Protein AF-A0A7C5TYL1-F1 (afdb_monomer_lite)

Structure (mmCIF, N/CA/C/O backbone):
data_AF-A0A7C5TYL1-F1
#
_entry.id   AF-A0A7C5TYL1-F1
#
loop_
_atom_site.group_PDB
_atom_site.id
_atom_site.type_symbol
_atom_site.label_atom_id
_atom_site.label_alt_id
_atom_site.label_comp_id
_atom_site.label_asym_id
_atom_site.label_entity_id
_atom_site.label_seq_id
_atom_site.pdbx_PDB_ins_code
_atom_site.Cartn_x
_atom_site.Cartn_y
_atom_site.Cartn_z
_atom_site.occupancy
_atom_site.B_iso_or_equiv
_atom_site.auth_seq_id
_atom_site.auth_comp_id
_atom_site.auth_asym_id
_atom_site.auth_atom_id
_atom_site.pdbx_PDB_model_num
ATOM 1 N N . MET A 1 1 ? -12.090 -15.189 -7.064 1.00 43.06 1 MET A N 1
ATOM 2 C CA . MET A 1 1 ? -13.283 -14.474 -7.556 1.00 43.06 1 MET A CA 1
ATOM 3 C C . MET A 1 1 ? -13.203 -13.062 -7.000 1.00 43.06 1 MET A C 1
ATOM 5 O O . MET A 1 1 ? -13.201 -12.917 -5.782 1.00 43.06 1 MET A O 1
ATOM 9 N N . ALA A 1 2 ? -12.958 -12.069 -7.851 1.00 58.22 2 ALA A N 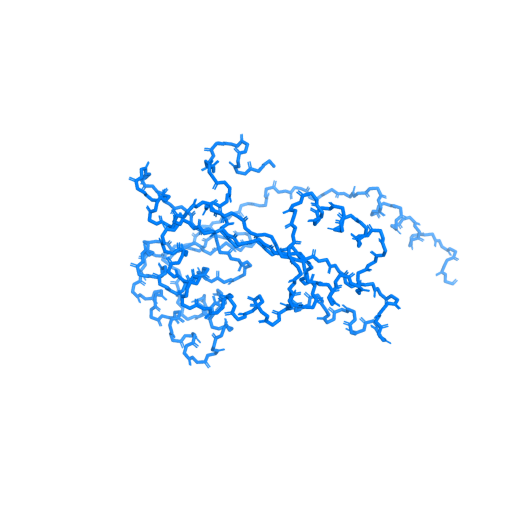1
ATOM 10 C CA . ALA A 1 2 ? -12.602 -10.713 -7.423 1.00 58.22 2 ALA A CA 1
ATOM 11 C C . ALA A 1 2 ? -13.817 -9.981 -6.815 1.00 58.22 2 ALA A C 1
ATOM 13 O O . ALA A 1 2 ? -14.948 -10.229 -7.224 1.00 58.22 2 ALA A O 1
ATOM 14 N N . TYR A 1 3 ? -13.610 -9.058 -5.864 1.00 64.94 3 TYR A N 1
ATOM 15 C CA . TYR A 1 3 ? -14.684 -8.274 -5.217 1.00 64.94 3 TYR A CA 1
ATOM 16 C C . TYR A 1 3 ? -15.623 -7.561 -6.210 1.00 64.94 3 TYR A C 1
ATOM 18 O O . TYR A 1 3 ? -16.808 -7.374 -5.934 1.00 64.94 3 TYR A O 1
ATOM 26 N N . TYR A 1 4 ? -15.101 -7.218 -7.388 1.00 60.66 4 TYR A N 1
ATOM 27 C CA . TYR A 1 4 ? -15.857 -6.665 -8.507 1.00 60.66 4 TYR A CA 1
ATOM 28 C C . TYR A 1 4 ? -16.934 -7.624 -9.040 1.00 60.66 4 TYR A C 1
ATOM 30 O O . TYR A 1 4 ? -18.084 -7.232 -9.205 1.00 60.66 4 TYR A O 1
ATOM 38 N N . GLU A 1 5 ? -16.604 -8.906 -9.222 1.00 66.31 5 GLU A N 1
ATOM 39 C CA . GLU A 1 5 ? -17.535 -9.926 -9.740 1.00 66.31 5 GLU A CA 1
ATOM 40 C C . GLU A 1 5 ? -18.697 -10.196 -8.773 1.00 66.31 5 GLU A C 1
ATOM 42 O O . GLU A 1 5 ? -19.738 -10.714 -9.168 1.00 66.31 5 GLU A O 1
ATOM 47 N N . ARG A 1 6 ? -18.526 -9.834 -7.496 1.00 72.12 6 ARG A N 1
ATOM 48 C CA . ARG A 1 6 ? -19.552 -9.932 -6.450 1.00 72.12 6 ARG A CA 1
ATOM 49 C C . ARG A 1 6 ? -20.364 -8.642 -6.275 1.00 72.12 6 ARG A C 1
ATOM 51 O O . ARG A 1 6 ? -21.189 -8.579 -5.370 1.00 72.12 6 ARG A O 1
ATOM 58 N N . GLY A 1 7 ? -20.120 -7.613 -7.094 1.00 71.19 7 GLY A N 1
ATOM 59 C CA . GLY A 1 7 ? -20.808 -6.319 -7.019 1.00 71.19 7 GLY A CA 1
ATOM 60 C C . GLY A 1 7 ? -20.454 -5.477 -5.788 1.00 71.19 7 GLY A C 1
ATOM 61 O O . GLY A 1 7 ? -21.127 -4.484 -5.518 1.00 71.19 7 GLY A O 1
ATOM 62 N N . VAL A 1 8 ? -19.411 -5.861 -5.040 1.00 75.81 8 VAL A N 1
ATOM 63 C CA . VAL A 1 8 ? -18.957 -5.149 -3.832 1.00 75.81 8 VAL A CA 1
ATOM 64 C C . VAL A 1 8 ? -18.214 -3.865 -4.210 1.00 75.81 8 VAL A C 1
ATOM 66 O O . VAL A 1 8 ? -18.348 -2.848 -3.538 1.00 75.81 8 VAL A O 1
ATOM 69 N N . ILE A 1 9 ? -17.470 -3.892 -5.320 1.00 76.62 9 ILE A N 1
ATOM 70 C CA . ILE A 1 9 ? -16.747 -2.736 -5.861 1.00 76.62 9 ILE A CA 1
ATOM 71 C C . ILE A 1 9 ? -17.483 -2.223 -7.098 1.00 76.62 9 ILE A C 1
ATOM 73 O O . ILE A 1 9 ? -17.618 -2.951 -8.080 1.00 76.62 9 ILE A O 1
ATOM 77 N N . ARG A 1 10 ? -17.929 -0.962 -7.060 1.00 76.19 10 ARG A N 1
ATOM 78 C CA . ARG A 1 10 ? -18.601 -0.298 -8.193 1.00 76.19 10 ARG A CA 1
ATOM 79 C C . ARG A 1 10 ? -17.616 0.363 -9.156 1.00 76.19 10 ARG A C 1
ATOM 81 O O . ARG A 1 10 ? -17.821 0.313 -10.362 1.00 76.19 10 ARG A O 1
ATOM 88 N N . ASP A 1 11 ? -16.550 0.949 -8.618 1.00 85.69 11 ASP A N 1
ATOM 89 C CA . ASP A 1 11 ? -15.521 1.659 -9.376 1.00 85.69 11 ASP A CA 1
ATOM 90 C C . ASP A 1 11 ? -14.134 1.199 -8.906 1.00 85.69 11 ASP A C 1
ATOM 92 O O . ASP A 1 11 ? -13.656 1.592 -7.845 1.00 85.69 11 ASP A O 1
ATOM 96 N N . ILE A 1 12 ? -13.482 0.343 -9.697 1.00 85.94 12 ILE A N 1
ATOM 97 C CA . ILE A 1 12 ? -12.159 -0.216 -9.372 1.00 85.94 12 ILE A CA 1
ATOM 98 C C . ILE A 1 12 ? -11.079 0.873 -9.321 1.00 85.94 12 ILE A C 1
ATOM 100 O O . ILE A 1 12 ? -10.083 0.721 -8.608 1.00 85.94 12 ILE A O 1
ATOM 10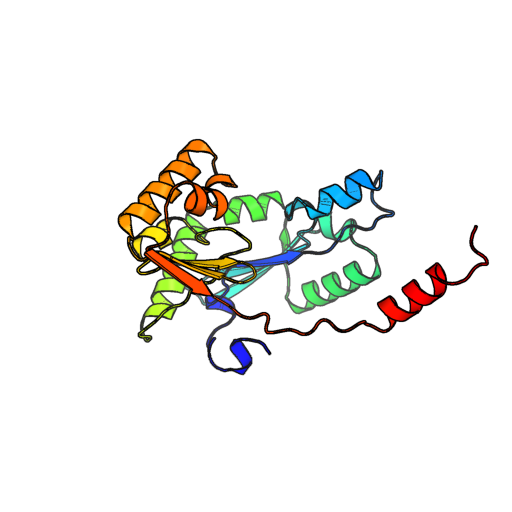4 N N . ALA A 1 13 ? -11.223 1.943 -10.104 1.00 89.19 13 ALA A N 1
ATOM 105 C CA . ALA A 1 13 ? -10.243 3.018 -10.125 1.00 89.19 13 ALA A CA 1
ATOM 106 C C . ALA A 1 13 ? -10.311 3.803 -8.813 1.00 89.19 13 ALA A C 1
ATOM 108 O O . ALA A 1 13 ? -9.284 3.997 -8.173 1.00 89.19 13 ALA A O 1
ATOM 109 N N . LYS A 1 14 ? -11.516 4.143 -8.348 1.00 89.75 14 LYS A N 1
ATOM 110 C CA . LYS A 1 14 ? -11.695 4.866 -7.079 1.00 89.75 14 LYS A CA 1
ATOM 111 C C . LYS A 1 14 ? -11.519 3.994 -5.841 1.00 89.75 14 LYS A C 1
ATOM 113 O O . LYS A 1 14 ? -11.007 4.474 -4.839 1.00 89.75 14 LYS A O 1
ATOM 118 N N . SER A 1 15 ? -11.918 2.721 -5.886 1.00 89.25 15 SER A N 1
ATOM 119 C CA . SER A 1 15 ? -11.744 1.797 -4.754 1.00 89.25 15 SER A CA 1
ATOM 120 C C . SER A 1 15 ? -10.296 1.352 -4.553 1.00 89.25 15 SER A C 1
ATOM 122 O O . SER A 1 15 ? -9.946 0.937 -3.455 1.00 89.25 15 SER A O 1
ATOM 124 N N . ASN A 1 16 ? -9.454 1.447 -5.587 1.00 91.06 16 ASN A N 1
ATOM 125 C CA . ASN A 1 16 ? -8.017 1.211 -5.483 1.00 91.06 16 ASN A CA 1
ATOM 126 C C . ASN A 1 16 ? -7.235 2.302 -6.243 1.00 91.06 16 ASN A C 1
ATOM 128 O O . ASN A 1 16 ? -6.679 2.040 -7.315 1.00 91.06 16 ASN A O 1
ATOM 132 N N . PRO A 1 17 ? -7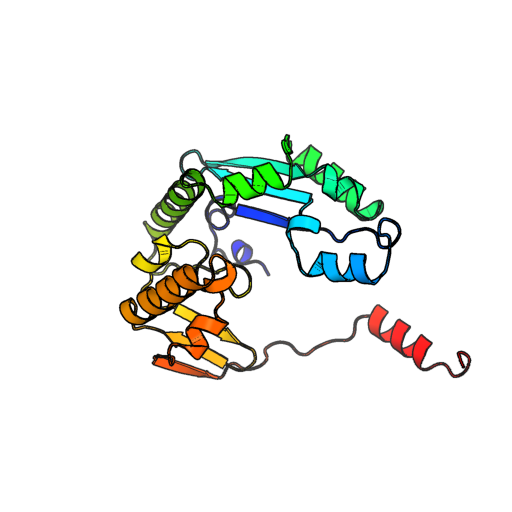.216 3.545 -5.733 1.00 93.19 17 PRO A N 1
ATOM 133 C CA . PRO A 1 17 ? -6.718 4.711 -6.468 1.00 93.19 17 PRO A CA 1
ATOM 134 C C . PRO A 1 17 ? -5.216 4.663 -6.750 1.00 93.19 17 PRO A C 1
ATOM 136 O O . PRO A 1 17 ? -4.754 5.338 -7.669 1.00 93.19 17 PRO A O 1
ATOM 139 N N . VAL A 1 18 ? -4.474 3.831 -6.018 1.00 94.50 18 VAL A N 1
ATOM 140 C CA . VAL A 1 18 ? -3.047 3.570 -6.202 1.00 94.50 18 VAL A CA 1
ATOM 141 C C . VAL A 1 18 ? -2.860 2.078 -6.435 1.00 94.50 18 VAL A C 1
ATOM 143 O O . VAL A 1 18 ? -3.166 1.280 -5.558 1.00 94.50 18 VAL A O 1
ATOM 146 N N . ALA A 1 19 ? -2.324 1.684 -7.588 1.00 93.25 19 ALA A N 1
ATOM 147 C CA . ALA A 1 19 ? -1.968 0.288 -7.835 1.00 93.25 19 ALA A CA 1
ATOM 148 C C . ALA A 1 19 ? -0.505 0.172 -8.255 1.00 93.25 19 ALA A C 1
ATOM 150 O O . ALA A 1 19 ? -0.088 0.809 -9.219 1.00 93.25 19 ALA A O 1
ATOM 151 N N . LEU A 1 20 ? 0.251 -0.666 -7.547 1.00 94.56 20 LEU A N 1
ATOM 152 C CA . LEU A 1 20 ? 1.659 -0.937 -7.820 1.00 94.56 20 LEU A CA 1
ATOM 153 C C . LEU A 1 20 ? 1.788 -2.312 -8.480 1.00 94.56 20 LEU A C 1
ATOM 155 O O . LEU A 1 20 ? 1.473 -3.335 -7.876 1.00 94.56 20 LEU A O 1
ATOM 159 N N . GLY A 1 21 ? 2.236 -2.333 -9.730 1.00 95.38 21 GLY A N 1
ATOM 160 C CA . GLY A 1 21 ? 2.576 -3.545 -10.460 1.00 95.38 21 GLY A CA 1
ATOM 161 C C . GLY A 1 21 ? 4.040 -3.896 -10.236 1.00 95.38 21 GLY A C 1
ATOM 162 O O . GLY A 1 21 ? 4.935 -3.127 -10.600 1.00 95.38 21 GLY A O 1
ATOM 163 N N . LEU A 1 22 ? 4.267 -5.059 -9.633 1.00 95.50 22 LEU A N 1
ATOM 164 C CA . LEU A 1 22 ? 5.592 -5.572 -9.304 1.00 95.50 22 LEU A CA 1
ATOM 165 C C . LEU A 1 22 ? 5.964 -6.715 -10.250 1.00 95.50 22 LEU A C 1
ATOM 167 O O . LEU A 1 22 ? 5.115 -7.529 -10.612 1.00 95.50 22 LEU A O 1
ATOM 171 N N . ALA A 1 23 ? 7.238 -6.799 -10.610 1.00 95.12 23 ALA A N 1
ATOM 172 C CA . ALA A 1 23 ? 7.800 -7.930 -11.327 1.00 95.12 23 ALA A CA 1
ATOM 173 C C . ALA A 1 23 ? 9.171 -8.295 -10.748 1.00 95.12 23 ALA A C 1
ATOM 175 O O . ALA A 1 23 ? 9.947 -7.400 -10.400 1.00 95.12 23 ALA A O 1
ATOM 176 N N . PRO A 1 24 ? 9.485 -9.598 -10.651 1.00 92.44 24 PRO A N 1
ATOM 177 C CA . PRO A 1 24 ? 10.784 -10.031 -10.170 1.00 92.44 24 PRO A CA 1
ATOM 178 C C . PRO A 1 24 ? 11.881 -9.576 -11.134 1.00 92.44 24 PRO A C 1
ATOM 180 O O . PRO A 1 24 ? 11.674 -9.494 -12.352 1.00 92.44 24 PRO A O 1
ATOM 183 N N . ARG A 1 25 ? 13.072 -9.325 -10.588 1.00 92.00 25 ARG A N 1
ATOM 184 C CA . ARG A 1 25 ? 14.277 -9.149 -11.403 1.00 92.00 25 ARG A CA 1
ATOM 185 C C . ARG A 1 25 ? 14.643 -10.472 -12.079 1.00 92.00 25 ARG A C 1
ATOM 187 O O . ARG A 1 25 ? 14.231 -11.543 -11.653 1.00 92.00 25 ARG A O 1
ATOM 194 N N . ASP A 1 26 ? 15.396 -10.406 -13.161 1.00 91.06 26 ASP A N 1
ATOM 195 C CA . ASP A 1 26 ? 16.007 -11.579 -13.764 1.00 91.06 26 ASP A CA 1
ATOM 196 C C . ASP A 1 26 ? 17.196 -12.000 -12.899 1.00 91.06 26 ASP A C 1
ATOM 198 O O . ASP A 1 26 ? 18.081 -11.185 -12.630 1.00 91.06 26 ASP A O 1
ATOM 202 N N . LEU A 1 27 ? 17.221 -13.266 -12.475 1.00 88.50 27 LEU A N 1
ATOM 203 C CA . LEU A 1 27 ? 18.335 -13.843 -11.723 1.00 88.50 27 LEU A CA 1
ATOM 204 C C . LEU A 1 27 ? 19.666 -13.609 -12.453 1.00 88.50 27 LEU A C 1
ATOM 206 O O . LEU A 1 27 ? 20.661 -13.248 -11.831 1.00 88.50 27 LEU A O 1
ATOM 210 N N . PHE A 1 28 ? 19.674 -13.733 -13.781 1.00 87.00 28 PHE A N 1
ATOM 211 C CA . PHE A 1 28 ? 20.876 -13.548 -14.595 1.00 87.00 28 PHE A CA 1
ATOM 212 C C . PHE A 1 28 ? 21.228 -12.073 -14.842 1.00 87.00 28 PHE A C 1
ATOM 214 O O . PHE A 1 28 ? 22.297 -11.783 -15.374 1.00 87.00 28 PHE A O 1
ATOM 221 N N . ALA A 1 29 ? 20.360 -11.139 -14.440 1.00 81.88 29 ALA A N 1
ATOM 222 C CA . ALA A 1 29 ? 20.626 -9.698 -14.436 1.00 81.88 29 ALA A CA 1
ATOM 223 C C . ALA A 1 29 ? 21.039 -9.169 -13.047 1.00 81.88 29 ALA A C 1
ATOM 225 O O . ALA A 1 29 ? 21.090 -7.952 -12.837 1.00 81.88 29 ALA A O 1
ATOM 226 N N . THR A 1 30 ? 21.299 -10.064 -12.091 1.00 82.56 30 THR A N 1
ATOM 227 C CA . THR A 1 30 ? 21.808 -9.736 -10.751 1.00 82.56 30 THR A CA 1
ATOM 228 C C . THR A 1 30 ? 23.226 -10.264 -10.565 1.00 82.56 30 THR A C 1
ATOM 230 O O . THR A 1 30 ? 23.641 -11.209 -11.234 1.00 82.56 30 THR A O 1
ATOM 233 N N . SER A 1 31 ? 23.986 -9.635 -9.670 1.00 84.12 31 SER A N 1
ATOM 234 C CA . SER A 1 31 ? 25.399 -9.965 -9.440 1.00 84.12 31 SER A CA 1
ATOM 235 C C . SER A 1 31 ? 25.569 -11.222 -8.581 1.00 84.12 31 SER A C 1
ATOM 237 O O . SER A 1 31 ? 26.608 -11.879 -8.641 1.00 84.12 31 SER A O 1
ATOM 239 N N . SER A 1 32 ? 24.564 -11.547 -7.763 1.00 87.81 32 SER A N 1
ATOM 240 C CA . SER A 1 32 ? 24.546 -12.700 -6.865 1.00 87.81 32 SER A CA 1
ATOM 241 C C . SER A 1 32 ? 23.115 -13.149 -6.556 1.00 87.81 32 SER A C 1
ATOM 243 O O . SER A 1 32 ? 22.156 -12.392 -6.718 1.00 87.81 32 SER A O 1
ATOM 245 N N . LEU A 1 33 ? 22.982 -14.383 -6.057 1.00 89.19 33 LEU A N 1
ATOM 246 C CA . LEU A 1 33 ? 21.710 -14.892 -5.541 1.00 89.19 33 LEU A CA 1
ATOM 247 C C . LEU A 1 33 ? 21.200 -14.050 -4.363 1.00 89.19 33 LEU A C 1
ATOM 249 O O . LEU A 1 33 ? 20.000 -13.821 -4.266 1.00 89.19 33 LEU A O 1
ATOM 253 N N . ASP A 1 34 ? 22.100 -13.557 -3.513 1.00 89.25 34 ASP A N 1
ATOM 254 C CA . ASP A 1 34 ? 21.735 -12.707 -2.377 1.00 89.25 34 ASP A CA 1
ATOM 255 C C . ASP A 1 34 ? 21.107 -11.390 -2.856 1.00 89.25 34 ASP A C 1
ATOM 257 O O . ASP A 1 34 ? 20.022 -11.042 -2.405 1.00 89.25 34 ASP A O 1
ATOM 261 N N . GLU A 1 35 ? 21.694 -10.717 -3.858 1.00 86.50 35 GLU A N 1
ATOM 262 C CA . GLU A 1 35 ? 21.117 -9.491 -4.444 1.00 86.50 35 GLU A CA 1
ATOM 263 C C . GLU A 1 35 ? 19.726 -9.756 -5.049 1.00 86.50 35 GLU A C 1
ATOM 265 O O . GLU A 1 35 ? 18.813 -8.927 -4.953 1.00 86.50 35 GLU A O 1
ATOM 270 N N . TYR A 1 36 ? 19.550 -10.918 -5.684 1.00 90.12 36 TYR A N 1
ATOM 271 C CA . TYR A 1 36 ? 18.259 -11.343 -6.213 1.00 90.12 36 TYR A CA 1
ATOM 272 C C . TYR A 1 36 ? 17.229 -11.543 -5.097 1.00 90.12 36 TYR A C 1
ATOM 274 O O . TYR A 1 36 ? 16.123 -11.012 -5.201 1.00 90.12 36 TYR A O 1
ATOM 282 N N . LEU A 1 37 ? 17.582 -12.253 -4.024 1.00 90.19 37 LEU A N 1
ATOM 283 C CA . LEU A 1 37 ? 16.689 -12.510 -2.893 1.00 90.19 37 LEU A CA 1
ATOM 284 C C . LEU A 1 37 ? 16.337 -11.224 -2.133 1.00 90.19 37 LEU A C 1
ATOM 286 O O . LEU A 1 37 ? 15.161 -10.977 -1.880 1.00 90.19 37 LEU A O 1
ATOM 290 N N . GLU A 1 38 ? 17.314 -10.352 -1.879 1.00 87.69 38 GLU A N 1
ATOM 291 C CA . GLU A 1 38 ? 17.100 -9.029 -1.275 1.00 87.69 38 GLU A CA 1
ATOM 292 C C . GLU A 1 38 ? 16.151 -8.156 -2.109 1.00 87.69 38 GLU A C 1
ATOM 294 O O . GLU A 1 38 ? 15.439 -7.304 -1.577 1.00 87.69 38 GLU A O 1
ATOM 299 N N . SER A 1 39 ? 16.098 -8.353 -3.432 1.00 87.44 39 SER A N 1
ATOM 300 C CA . SER A 1 39 ? 15.172 -7.597 -4.280 1.00 87.44 39 SER A CA 1
ATOM 301 C C . SER A 1 39 ? 13.699 -7.890 -3.988 1.00 87.44 39 SER A C 1
ATOM 303 O O . SER A 1 39 ? 12.862 -7.029 -4.251 1.00 87.44 39 SER A O 1
ATOM 305 N N . PHE A 1 40 ? 13.381 -9.047 -3.395 1.00 87.19 40 PHE A N 1
ATOM 306 C CA . PHE A 1 40 ? 12.018 -9.384 -2.979 1.00 87.19 40 PHE A CA 1
ATOM 307 C C . PHE A 1 40 ? 11.588 -8.672 -1.696 1.00 87.19 40 PHE A C 1
ATOM 309 O O . PHE A 1 40 ? 10.389 -8.535 -1.456 1.00 87.19 40 PHE A O 1
ATOM 316 N N . GLU A 1 41 ? 12.541 -8.202 -0.892 1.00 84.31 41 GLU A N 1
ATOM 317 C CA . GLU A 1 41 ? 12.256 -7.502 0.363 1.00 84.31 41 GLU A CA 1
ATOM 318 C C . GLU A 1 41 ? 11.892 -6.027 0.133 1.00 84.31 41 GLU A C 1
ATOM 320 O O . GLU A 1 41 ? 11.178 -5.422 0.932 1.00 84.31 41 GLU A O 1
ATOM 325 N N . GLU A 1 42 ? 12.316 -5.449 -0.994 1.00 85.44 42 GLU A N 1
ATOM 326 C CA . GLU A 1 42 ? 12.074 -4.049 -1.340 1.00 85.44 42 GLU A CA 1
ATOM 327 C C . GLU A 1 42 ? 11.214 -3.920 -2.601 1.00 85.44 42 GLU A C 1
ATOM 329 O O . GLU A 1 42 ? 11.694 -4.036 -3.731 1.00 85.44 42 GLU A O 1
ATOM 334 N N . PHE A 1 43 ? 9.934 -3.572 -2.433 1.00 88.75 43 PHE A N 1
ATOM 335 C CA . PHE A 1 43 ? 9.012 -3.408 -3.567 1.00 88.75 43 PHE A CA 1
ATOM 336 C C . PHE A 1 43 ? 9.509 -2.390 -4.610 1.00 88.75 43 PHE A C 1
ATOM 338 O O . PHE A 1 43 ? 9.197 -2.509 -5.793 1.00 88.75 43 PHE A O 1
ATOM 345 N N . THR A 1 44 ? 10.305 -1.401 -4.196 1.00 91.88 44 THR A N 1
ATOM 346 C CA . THR A 1 44 ? 10.895 -0.373 -5.065 1.00 91.88 44 THR A CA 1
ATOM 347 C C . THR A 1 44 ? 11.832 -0.961 -6.116 1.00 91.88 44 THR A C 1
ATOM 349 O O . THR A 1 44 ? 11.900 -0.425 -7.220 1.00 91.88 44 THR A O 1
ATOM 352 N N . LYS A 1 45 ? 12.508 -2.078 -5.813 1.00 91.81 45 LYS A N 1
ATOM 353 C CA . LYS A 1 45 ? 13.382 -2.810 -6.746 1.00 91.81 45 LYS A CA 1
ATOM 354 C C . LYS A 1 45 ? 12.592 -3.643 -7.763 1.00 91.81 45 LYS A C 1
ATOM 356 O O . LYS A 1 45 ? 13.134 -3.985 -8.811 1.00 91.81 45 LYS A O 1
ATOM 361 N N . MET A 1 46 ? 11.329 -3.951 -7.466 1.00 94.19 46 MET A N 1
ATOM 362 C CA . MET A 1 46 ? 10.435 -4.753 -8.313 1.00 94.19 46 MET A CA 1
ATOM 363 C C . MET A 1 46 ? 9.356 -3.930 -9.025 1.00 94.19 46 MET A C 1
ATOM 365 O O . MET A 1 46 ? 8.644 -4.453 -9.877 1.00 94.19 46 MET A O 1
ATOM 369 N N . LEU A 1 47 ? 9.191 -2.653 -8.685 1.00 96.62 47 LEU A N 1
ATOM 370 C CA . LEU A 1 47 ? 8.152 -1.799 -9.253 1.00 96.62 47 LEU A CA 1
ATOM 371 C C . LEU A 1 47 ? 8.394 -1.559 -10.749 1.00 96.62 47 LEU A C 1
ATOM 373 O O . LEU A 1 47 ? 9.410 -0.973 -11.112 1.00 96.62 47 LEU A O 1
ATOM 377 N N . VAL A 1 48 ? 7.451 -1.957 -11.603 1.00 97.56 48 VAL A N 1
ATOM 378 C CA . VAL A 1 48 ? 7.585 -1.876 -13.073 1.00 97.56 48 VAL A CA 1
ATOM 379 C C . VAL A 1 48 ? 6.480 -1.081 -13.749 1.00 97.56 48 VAL A C 1
ATOM 381 O O . VAL A 1 48 ? 6.717 -0.460 -14.784 1.00 97.56 48 VAL A O 1
ATOM 384 N N . ILE A 1 49 ? 5.289 -1.051 -13.161 1.00 97.75 49 ILE A N 1
ATOM 385 C CA . ILE A 1 49 ? 4.172 -0.242 -13.638 1.00 97.75 49 ILE A CA 1
ATOM 386 C C . ILE A 1 49 ? 3.376 0.257 -12.435 1.00 97.75 49 ILE A C 1
ATOM 388 O O . ILE A 1 49 ? 3.275 -0.432 -11.425 1.00 97.75 49 ILE A O 1
ATOM 392 N N . THR A 1 50 ? 2.816 1.455 -12.509 1.00 97.44 50 THR A N 1
ATOM 393 C CA . THR A 1 50 ? 1.920 1.981 -11.478 1.00 97.44 50 THR A CA 1
ATOM 394 C C . THR A 1 50 ? 0.723 2.671 -12.106 1.00 97.44 50 THR A C 1
ATOM 396 O O . THR A 1 50 ? 0.786 3.151 -13.240 1.00 97.44 50 THR A O 1
ATOM 399 N N . ARG A 1 51 ? -0.375 2.720 -11.360 1.00 96.25 51 ARG A N 1
ATOM 400 C CA . ARG A 1 51 ? -1.593 3.442 -11.705 1.00 96.25 51 ARG A CA 1
ATOM 401 C C . ARG A 1 51 ? -1.938 4.414 -10.591 1.00 96.25 51 ARG A C 1
ATOM 403 O O . ARG A 1 51 ? -2.051 3.999 -9.438 1.00 96.25 51 ARG A O 1
ATOM 410 N N . PHE A 1 52 ? -2.217 5.654 -10.970 1.00 97.00 52 PHE A N 1
ATOM 411 C CA . PHE A 1 52 ? -2.813 6.657 -10.099 1.00 97.00 52 PHE A CA 1
ATOM 412 C C . PHE A 1 52 ? -4.150 7.114 -10.668 1.00 97.00 52 PHE A C 1
ATOM 414 O O . PHE A 1 52 ? -4.261 7.404 -11.860 1.00 97.00 52 PHE A O 1
ATOM 421 N N . THR A 1 53 ? -5.163 7.164 -9.813 1.00 96.31 53 THR A N 1
ATOM 422 C CA . THR A 1 53 ? -6.490 7.682 -10.146 1.00 96.31 53 THR A CA 1
ATOM 423 C C . THR A 1 53 ? -6.677 9.015 -9.449 1.00 96.31 53 THR A C 1
ATOM 425 O O . THR A 1 53 ? -6.617 9.071 -8.225 1.00 96.31 53 THR A O 1
ATOM 428 N N . ASP A 1 54 ? -6.934 10.070 -10.212 1.00 94.94 54 ASP A N 1
ATOM 429 C CA . ASP A 1 54 ? -7.451 11.325 -9.675 1.00 94.94 54 ASP A CA 1
ATOM 430 C C . ASP A 1 54 ? -8.935 11.127 -9.348 1.00 94.94 54 ASP A C 1
ATOM 432 O O . ASP A 1 54 ? -9.772 10.947 -10.232 1.00 94.94 54 ASP A O 1
ATOM 436 N N . CYS A 1 55 ? -9.263 11.137 -8.063 1.00 91.81 55 CYS A N 1
ATOM 437 C 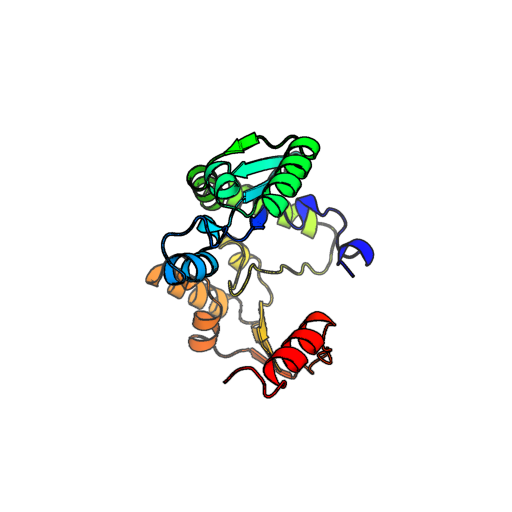CA . CYS A 1 55 ? -10.603 10.884 -7.559 1.00 91.81 55 CYS A CA 1
ATOM 438 C C . CYS A 1 55 ? -11.572 12.019 -7.912 1.00 91.81 55 CYS A C 1
ATOM 440 O O . CYS A 1 55 ? -12.761 11.768 -8.086 1.00 91.81 55 CYS A O 1
ATOM 442 N N . ALA A 1 56 ? -11.072 13.250 -8.083 1.00 89.69 56 ALA A N 1
ATOM 443 C CA . ALA A 1 56 ? -11.883 14.402 -8.453 1.00 89.69 56 ALA A CA 1
ATOM 444 C C . ALA A 1 56 ? -12.365 14.343 -9.898 1.00 89.69 56 ALA A C 1
ATOM 446 O O . ALA A 1 56 ? -13.524 14.649 -10.175 1.00 89.69 56 ALA A O 1
ATOM 447 N N . SER A 1 57 ? -11.462 14.002 -10.813 1.00 92.06 57 SER A N 1
ATOM 448 C CA . SER A 1 57 ? -11.744 13.996 -12.249 1.00 92.06 57 SER A CA 1
ATOM 449 C C . SER A 1 57 ? -12.083 12.606 -12.792 1.00 92.06 57 SER A C 1
ATOM 451 O O . SER A 1 57 ? -12.620 12.493 -13.891 1.00 92.06 57 SER A O 1
ATOM 453 N N . GLY A 1 58 ? -11.775 11.544 -12.043 1.00 91.19 58 GLY A N 1
ATOM 454 C CA . GLY A 1 58 ? -11.832 10.157 -12.506 1.00 91.19 58 GLY A CA 1
ATOM 455 C C . GLY A 1 58 ? -10.714 9.795 -13.489 1.00 91.19 58 GLY A C 1
ATOM 456 O O . GLY A 1 58 ? -10.734 8.706 -14.060 1.00 91.19 58 GLY A O 1
ATOM 457 N N . ILE A 1 59 ? -9.748 10.692 -13.722 1.00 94.56 59 ILE A N 1
ATOM 458 C CA . ILE A 1 59 ? -8.666 10.459 -14.678 1.00 94.56 59 ILE A CA 1
ATOM 459 C C . ILE A 1 59 ? -7.708 9.413 -14.112 1.00 94.56 59 ILE A C 1
ATOM 461 O O . ILE A 1 59 ? -7.123 9.586 -13.044 1.00 94.56 59 ILE A O 1
ATOM 465 N N . VAL A 1 60 ? -7.497 8.351 -14.885 1.00 95.94 60 VAL A N 1
ATOM 466 C CA . VAL A 1 60 ? -6.542 7.289 -14.576 1.00 95.94 60 VAL A CA 1
ATOM 467 C C . VAL A 1 60 ? -5.268 7.513 -15.380 1.00 95.94 60 VAL A C 1
ATOM 469 O O . VAL A 1 60 ? -5.312 7.633 -16.604 1.00 95.94 60 VAL A O 1
ATOM 472 N N . ARG A 1 61 ? -4.125 7.551 -14.696 1.00 96.88 61 ARG A N 1
ATOM 473 C CA . ARG A 1 61 ? -2.801 7.663 -15.313 1.00 96.88 61 ARG A CA 1
ATOM 474 C C . ARG A 1 61 ? -1.975 6.433 -14.991 1.00 96.88 61 ARG A C 1
ATOM 476 O O . ARG A 1 61 ? -1.898 6.020 -13.834 1.00 96.88 61 ARG A O 1
ATOM 483 N N . HIS A 1 62 ? -1.339 5.885 -16.017 1.00 97.88 62 HIS A N 1
ATOM 484 C CA . HIS A 1 62 ? -0.439 4.749 -15.897 1.00 97.88 62 HIS A CA 1
ATOM 485 C C . HIS A 1 62 ? 0.992 5.206 -16.137 1.00 97.88 62 HIS A C 1
ATOM 487 O O . HIS A 1 62 ? 1.249 6.021 -17.027 1.00 97.88 62 HIS A O 1
ATOM 493 N N . PHE A 1 63 ? 1.919 4.674 -15.351 1.00 98.12 63 PHE A N 1
ATOM 494 C CA . PHE A 1 63 ? 3.334 4.979 -15.471 1.00 98.12 63 PHE A CA 1
ATOM 495 C C . PHE A 1 63 ? 4.143 3.699 -15.523 1.00 98.12 63 PHE A C 1
ATOM 497 O O . PHE A 1 63 ? 3.897 2.786 -14.740 1.00 98.12 63 PHE A O 1
ATOM 504 N N . VAL A 1 64 ? 5.124 3.647 -16.416 1.00 98.06 64 VAL A N 1
ATOM 505 C CA . VAL A 1 64 ? 6.050 2.522 -16.550 1.00 98.06 64 VAL A CA 1
ATOM 506 C C . VAL A 1 64 ? 7.427 2.920 -16.028 1.00 98.06 64 VAL A C 1
ATOM 508 O O . VAL A 1 64 ? 7.961 3.971 -16.388 1.00 98.06 64 VAL A O 1
ATOM 511 N N . ILE A 1 65 ? 8.005 2.078 -15.174 1.00 97.88 65 ILE A N 1
ATOM 512 C CA . ILE A 1 65 ? 9.298 2.303 -14.529 1.00 97.88 65 ILE A CA 1
ATOM 513 C C . ILE A 1 65 ? 10.358 1.582 -15.361 1.00 97.88 65 ILE A C 1
ATOM 515 O O . ILE A 1 65 ? 10.679 0.413 -15.132 1.00 97.88 65 ILE A O 1
ATOM 519 N N . SER A 1 66 ? 10.872 2.275 -16.381 1.00 92.25 66 SER A N 1
ATOM 520 C CA . SER A 1 66 ? 11.746 1.663 -17.394 1.00 92.25 66 SER A CA 1
ATOM 521 C C . SER A 1 66 ? 13.024 1.061 -16.790 1.00 92.25 66 SER A C 1
ATOM 523 O O . SER A 1 66 ? 13.420 -0.034 -17.173 1.00 92.25 66 SER A O 1
ATOM 525 N N . GLU A 1 67 ? 13.607 1.718 -15.782 1.00 93.38 67 GLU A N 1
ATOM 526 C CA . GLU A 1 67 ? 14.849 1.280 -15.118 1.00 93.38 67 GLU A CA 1
ATOM 527 C C . GLU A 1 67 ? 14.750 -0.088 -14.420 1.00 93.38 67 GLU A C 1
ATOM 529 O O . GLU A 1 67 ? 15.747 -0.805 -14.309 1.00 93.38 67 GLU A O 1
ATOM 534 N N . ASN A 1 68 ? 13.558 -0.461 -13.948 1.00 94.94 68 ASN A N 1
ATOM 535 C CA . ASN A 1 68 ? 13.310 -1.765 -13.337 1.00 94.94 68 ASN A CA 1
ATOM 536 C C . ASN A 1 68 ? 12.810 -2.770 -14.369 1.00 94.94 68 ASN A C 1
ATOM 538 O O . ASN A 1 68 ? 13.196 -3.936 -14.324 1.00 94.94 68 ASN A O 1
ATOM 542 N N . LEU A 1 69 ? 12.006 -2.320 -15.335 1.00 95.12 69 LEU A N 1
ATOM 543 C CA . LEU A 1 69 ? 11.507 -3.155 -16.422 1.00 95.12 69 LEU A CA 1
ATOM 544 C C . LEU A 1 69 ? 12.658 -3.794 -17.220 1.00 95.12 69 LEU A C 1
ATOM 546 O O . LEU A 1 69 ? 12.626 -4.992 -17.502 1.00 95.12 69 LEU A O 1
ATOM 550 N N . GLU A 1 70 ? 13.730 -3.042 -17.477 1.00 93.31 70 GLU A N 1
ATOM 551 C CA . GLU A 1 70 ? 14.961 -3.528 -18.123 1.00 93.31 70 GLU A CA 1
ATOM 552 C C . GLU A 1 70 ? 15.726 -4.594 -17.322 1.00 93.31 70 GLU A C 1
ATOM 554 O O . GLU A 1 70 ? 16.593 -5.276 -17.871 1.00 93.31 70 GLU A O 1
ATOM 559 N N . LYS A 1 71 ? 15.401 -4.775 -16.040 1.00 93.44 71 LYS A N 1
ATOM 560 C CA . LYS A 1 71 ? 15.997 -5.789 -15.162 1.00 93.44 71 LYS A CA 1
ATOM 561 C C . LYS A 1 71 ? 15.093 -7.001 -14.972 1.00 93.44 71 LYS A C 1
ATOM 563 O O . LYS A 1 71 ? 15.479 -7.902 -14.242 1.00 93.44 71 LYS A O 1
ATOM 568 N N . THR A 1 72 ? 13.910 -7.034 -15.586 1.00 94.56 72 THR A N 1
ATOM 569 C CA . THR A 1 72 ? 12.981 -8.176 -15.506 1.00 94.56 72 THR A CA 1
ATOM 570 C C . THR A 1 72 ? 13.282 -9.244 -16.564 1.00 94.56 72 THR A C 1
ATOM 572 O O . THR A 1 72 ? 13.826 -8.897 -17.624 1.00 94.56 72 THR A O 1
ATOM 575 N N . PRO A 1 73 ? 12.896 -10.519 -16.337 1.00 94.81 73 PRO A N 1
ATOM 576 C CA . PRO A 1 73 ? 13.026 -11.580 -17.334 1.00 94.81 73 PRO A CA 1
ATOM 577 C C . PRO A 1 73 ? 12.339 -11.215 -18.652 1.00 94.81 73 PRO A C 1
ATOM 579 O O . PRO A 1 73 ? 11.226 -10.689 -18.645 1.00 94.81 73 PRO A O 1
ATOM 582 N N . LEU A 1 74 ? 12.958 -11.549 -19.788 1.00 93.75 74 LEU A N 1
ATOM 583 C CA . LEU A 1 74 ? 12.522 -11.108 -21.123 1.00 93.75 74 LEU A CA 1
ATOM 584 C C . LEU A 1 74 ? 11.034 -11.370 -21.418 1.00 93.75 74 LEU A C 1
ATOM 586 O O . LEU A 1 74 ? 10.343 -10.504 -21.951 1.00 93.75 74 LEU A O 1
ATOM 590 N N . LEU A 1 75 ? 10.528 -12.552 -21.053 1.00 93.50 75 LEU A N 1
ATOM 591 C CA . LEU A 1 75 ? 9.123 -12.899 -21.279 1.00 93.50 75 LEU A CA 1
ATOM 592 C C . LEU A 1 75 ? 8.176 -12.016 -20.453 1.00 93.50 75 LEU A C 1
ATOM 594 O O . LEU A 1 75 ? 7.144 -11.584 -20.955 1.00 93.50 75 LEU A O 1
ATOM 598 N N . VAL A 1 76 ? 8.533 -11.739 -19.197 1.00 95.19 76 VAL A N 1
ATOM 599 C CA . VAL A 1 76 ? 7.752 -10.879 -18.296 1.00 95.19 76 VAL A CA 1
ATOM 600 C C . VAL A 1 76 ? 7.800 -9.436 -18.791 1.00 95.19 76 VAL A C 1
ATOM 602 O O . VAL A 1 76 ? 6.757 -8.794 -18.899 1.00 95.19 76 VAL A O 1
ATOM 605 N N . ARG A 1 77 ? 8.990 -8.967 -19.182 1.00 96.25 77 ARG A N 1
ATOM 606 C CA . ARG A 1 77 ? 9.209 -7.646 -19.773 1.00 96.25 77 ARG A CA 1
ATOM 607 C C . ARG A 1 77 ? 8.288 -7.392 -20.956 1.00 96.25 77 ARG A C 1
ATOM 609 O O . ARG A 1 77 ? 7.530 -6.432 -20.927 1.00 96.25 77 ARG A O 1
ATOM 616 N N . SER A 1 78 ? 8.305 -8.291 -21.941 1.00 96.38 78 SER A N 1
ATOM 617 C CA . SER A 1 78 ? 7.507 -8.155 -23.163 1.00 96.38 78 SER A CA 1
ATOM 618 C C . SER A 1 78 ? 6.007 -8.046 -22.867 1.00 96.38 78 SER A C 1
ATOM 620 O O . SER A 1 78 ? 5.313 -7.257 -23.503 1.00 96.38 78 SER A O 1
ATOM 622 N N . ARG A 1 79 ? 5.504 -8.774 -21.861 1.00 97.31 79 ARG A N 1
ATOM 623 C CA . ARG A 1 79 ? 4.098 -8.675 -21.433 1.00 97.31 79 ARG A CA 1
ATOM 624 C C . ARG A 1 79 ? 3.772 -7.354 -20.749 1.00 97.31 79 ARG A C 1
ATOM 626 O O . ARG A 1 79 ? 2.681 -6.826 -20.944 1.00 97.31 79 ARG A O 1
ATOM 633 N N . ILE A 1 80 ? 4.691 -6.821 -19.950 1.00 97.00 80 ILE A N 1
ATOM 634 C CA . ILE A 1 80 ? 4.508 -5.515 -19.308 1.00 97.00 80 ILE A CA 1
ATOM 635 C C . ILE A 1 80 ? 4.591 -4.391 -20.343 1.00 97.00 80 ILE A C 1
ATOM 637 O O . ILE A 1 80 ? 3.836 -3.435 -20.232 1.00 97.00 80 ILE A O 1
ATOM 641 N N . GLU A 1 81 ? 5.457 -4.500 -21.351 1.00 97.56 81 GLU A N 1
ATOM 642 C CA . GLU A 1 81 ? 5.547 -3.536 -22.457 1.00 97.56 81 GLU A CA 1
ATOM 643 C C . GLU A 1 81 ? 4.254 -3.507 -23.281 1.00 97.56 81 GLU A C 1
ATOM 645 O O . GLU A 1 81 ? 3.700 -2.431 -23.497 1.00 97.56 81 GLU A O 1
ATOM 650 N N . GLU A 1 82 ? 3.724 -4.680 -23.646 1.00 97.50 82 GLU A N 1
ATOM 651 C CA . GLU A 1 82 ? 2.421 -4.827 -24.313 1.00 97.50 82 GLU A CA 1
ATOM 652 C C . GLU A 1 82 ? 1.298 -4.186 -23.477 1.00 97.50 82 GLU A C 1
ATOM 654 O O . GLU A 1 82 ? 0.502 -3.390 -23.978 1.00 97.50 82 GLU A O 1
ATOM 659 N N . LEU A 1 83 ? 1.267 -4.465 -22.169 1.00 97.06 83 LEU A N 1
ATOM 660 C CA . LEU A 1 83 ? 0.308 -3.852 -21.251 1.00 97.06 83 LEU A CA 1
ATOM 661 C C . LEU A 1 83 ? 0.487 -2.329 -21.165 1.00 97.06 83 LEU A C 1
ATOM 663 O O . LEU A 1 83 ? -0.496 -1.589 -21.172 1.00 97.06 83 LEU A O 1
ATOM 667 N N . ALA A 1 84 ? 1.725 -1.848 -21.074 1.00 97.38 84 ALA A N 1
ATOM 668 C CA . ALA A 1 84 ? 2.035 -0.432 -20.952 1.00 97.38 84 ALA A CA 1
ATOM 669 C C . ALA A 1 84 ? 1.582 0.351 -22.191 1.00 97.38 84 ALA A C 1
ATOM 671 O O . ALA A 1 84 ? 1.061 1.457 -22.035 1.00 97.38 84 ALA A O 1
ATOM 672 N N . GLU A 1 85 ? 1.727 -0.231 -23.385 1.00 97.44 85 GLU A N 1
ATOM 673 C CA . GLU A 1 85 ? 1.244 0.329 -24.649 1.00 97.44 85 GLU A CA 1
ATOM 674 C C . GLU A 1 85 ? -0.286 0.442 -24.661 1.00 97.44 85 GLU A C 1
ATOM 676 O O . GLU A 1 85 ? -0.820 1.532 -24.874 1.00 97.44 85 GLU A O 1
ATOM 681 N N . VAL A 1 86 ? -0.995 -0.642 -24.325 1.00 97.62 86 VAL A N 1
ATOM 682 C CA . VAL A 1 86 ? -2.468 -0.652 -24.235 1.00 97.62 86 VAL A CA 1
ATOM 683 C C . VAL A 1 86 ? -2.977 0.387 -23.233 1.00 97.62 86 VAL A C 1
ATOM 685 O O . VAL A 1 86 ? -3.964 1.076 -23.485 1.00 97.62 86 VAL A O 1
ATOM 688 N N . LEU A 1 87 ? -2.288 0.532 -22.101 1.00 96.12 87 LEU A N 1
ATOM 689 C CA . LEU A 1 87 ? -2.637 1.487 -21.051 1.00 96.12 87 LEU A CA 1
ATOM 690 C C . LEU A 1 87 ? -2.169 2.923 -21.336 1.00 96.12 87 LEU A C 1
ATOM 692 O O . LEU A 1 87 ? -2.423 3.806 -20.513 1.00 96.12 87 LEU A O 1
ATOM 696 N N . SER A 1 88 ? -1.496 3.162 -22.471 1.00 97.12 88 SER A N 1
ATOM 697 C CA . SER A 1 88 ? -0.891 4.454 -22.831 1.00 97.12 88 SER A CA 1
ATOM 698 C C . SER A 1 88 ? -0.014 5.015 -21.703 1.00 97.12 88 SER A C 1
ATOM 700 O O . SER A 1 88 ? -0.114 6.183 -21.321 1.00 97.12 88 SER A O 1
ATOM 702 N N . SER A 1 89 ? 0.815 4.148 -21.121 1.00 97.38 89 SER A N 1
ATOM 703 C CA . SER A 1 89 ? 1.610 4.464 -19.936 1.00 97.38 89 SER A CA 1
ATOM 704 C C . SER A 1 89 ? 2.727 5.454 -20.248 1.00 97.38 89 SER A C 1
ATOM 706 O O . SER A 1 89 ? 3.420 5.346 -21.260 1.00 97.38 89 SER A O 1
ATOM 708 N N . VAL A 1 90 ? 2.957 6.392 -19.332 1.00 97.25 90 VAL A N 1
ATOM 709 C CA . VAL A 1 90 ? 4.035 7.382 -19.433 1.00 97.25 90 VAL A CA 1
ATOM 710 C C . VAL A 1 90 ? 5.281 6.865 -18.716 1.00 97.25 90 VAL A C 1
ATOM 712 O O . VAL A 1 90 ? 5.191 6.246 -17.658 1.00 97.25 90 VAL A O 1
ATOM 715 N N . LYS A 1 91 ? 6.472 7.106 -19.266 1.00 97.31 91 LYS A N 1
ATOM 716 C CA . LYS A 1 91 ? 7.720 6.744 -18.578 1.00 97.31 91 LYS A CA 1
ATOM 717 C C . LYS A 1 91 ? 7.865 7.532 -17.276 1.00 97.31 91 LYS A C 1
ATOM 719 O O . LYS A 1 91 ? 7.626 8.736 -17.259 1.00 97.31 91 LYS A O 1
ATOM 724 N N . SER A 1 92 ? 8.287 6.856 -16.216 1.00 96.81 92 SER A N 1
ATOM 725 C CA . SER A 1 92 ? 8.603 7.460 -14.922 1.00 96.81 92 SER A CA 1
ATOM 726 C C . SER A 1 92 ? 9.757 6.715 -14.246 1.00 96.81 92 SER A C 1
ATOM 728 O O . SER A 1 92 ? 10.241 5.696 -14.744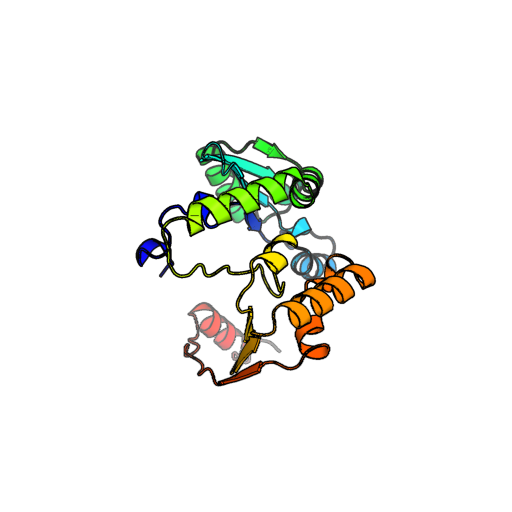 1.00 96.81 92 SER A O 1
ATOM 730 N N . THR A 1 93 ? 10.213 7.239 -13.116 1.00 96.50 93 THR A N 1
ATOM 731 C CA . THR A 1 93 ? 11.258 6.656 -12.268 1.00 96.50 93 THR A CA 1
ATOM 732 C C . THR A 1 93 ? 10.681 6.199 -10.933 1.00 96.50 93 THR A C 1
ATOM 734 O O . THR A 1 93 ? 9.673 6.734 -10.463 1.00 96.50 93 THR A O 1
ATOM 737 N N . VAL A 1 94 ? 11.356 5.263 -10.259 1.00 95.88 94 VAL A N 1
ATOM 738 C CA . VAL A 1 94 ? 10.999 4.855 -8.888 1.00 95.88 94 VAL A CA 1
ATOM 739 C C . VAL A 1 94 ? 10.927 6.077 -7.972 1.00 95.88 94 VAL A C 1
ATOM 741 O O . VAL A 1 94 ? 10.007 6.207 -7.169 1.00 95.88 94 VAL A O 1
ATOM 744 N N . ARG A 1 95 ? 11.870 7.012 -8.122 1.00 95.75 95 ARG A N 1
ATOM 745 C CA . ARG A 1 95 ? 11.934 8.235 -7.313 1.00 95.75 95 ARG A CA 1
ATOM 746 C C . ARG A 1 95 ? 10.701 9.121 -7.486 1.00 95.75 95 ARG A C 1
ATOM 748 O O . ARG A 1 95 ? 10.179 9.614 -6.494 1.00 95.75 95 ARG A O 1
ATOM 755 N N . GLU A 1 96 ? 10.241 9.341 -8.714 1.00 95.94 96 GLU A N 1
ATOM 756 C CA . GLU A 1 96 ? 9.033 10.138 -8.978 1.00 95.94 96 GLU A CA 1
ATOM 757 C C . GLU A 1 96 ? 7.793 9.491 -8.365 1.00 95.94 96 GLU A C 1
ATOM 759 O O . GLU A 1 96 ? 7.010 10.171 -7.703 1.00 95.94 96 GLU A O 1
ATOM 764 N N . VAL A 1 97 ? 7.662 8.169 -8.515 1.00 95.38 97 VAL A N 1
ATOM 765 C CA . VAL A 1 97 ? 6.568 7.406 -7.911 1.00 95.38 97 VAL A CA 1
ATOM 766 C C . VAL A 1 97 ? 6.597 7.520 -6.388 1.00 95.38 97 VAL A C 1
ATOM 768 O O . VAL A 1 97 ? 5.579 7.847 -5.787 1.00 95.38 97 VAL A O 1
ATOM 771 N N . LEU A 1 98 ? 7.754 7.321 -5.754 1.00 93.56 98 LEU A N 1
ATOM 772 C CA . LEU A 1 98 ? 7.900 7.448 -4.301 1.00 93.56 98 LEU A CA 1
ATOM 773 C C . LEU A 1 98 ? 7.614 8.865 -3.798 1.00 93.56 98 LEU A C 1
ATOM 775 O O . LEU A 1 98 ? 6.993 9.027 -2.749 1.00 93.56 98 LEU A O 1
ATOM 779 N N . ASN A 1 99 ? 8.042 9.888 -4.539 1.00 95.06 99 ASN A N 1
ATOM 780 C CA . ASN A 1 99 ? 7.749 11.276 -4.196 1.00 95.06 99 ASN A CA 1
ATOM 781 C C . ASN A 1 99 ? 6.243 11.549 -4.238 1.00 95.06 99 ASN A C 1
ATOM 783 O O . ASN A 1 99 ? 5.719 12.188 -3.330 1.00 95.06 99 ASN A O 1
ATOM 787 N N . TYR A 1 100 ? 5.539 11.031 -5.248 1.00 94.88 100 TYR A N 1
ATOM 788 C CA . TYR A 1 100 ? 4.086 11.155 -5.324 1.00 94.88 100 TYR A CA 1
ATOM 789 C C . TYR A 1 100 ? 3.380 10.365 -4.215 1.00 94.88 100 TYR A C 1
ATOM 791 O O . TYR A 1 100 ? 2.481 10.898 -3.569 1.00 94.88 100 TYR A O 1
ATOM 799 N N . LEU A 1 101 ? 3.834 9.142 -3.917 1.00 92.00 101 LEU A N 1
ATOM 800 C CA . LEU A 1 101 ? 3.296 8.321 -2.823 1.00 92.00 101 LEU A CA 1
ATOM 801 C C . LEU A 1 101 ? 3.396 9.001 -1.449 1.00 92.00 101 LEU A C 1
ATOM 803 O O . LEU A 1 101 ? 2.571 8.750 -0.578 1.00 92.00 101 LEU A O 1
ATOM 807 N N . ARG A 1 102 ? 4.390 9.874 -1.265 1.00 90.00 102 ARG A N 1
ATOM 808 C CA . ARG A 1 102 ? 4.617 10.646 -0.033 1.00 90.00 102 ARG A CA 1
ATOM 809 C C . ARG A 1 102 ? 4.026 12.054 -0.070 1.00 90.00 102 ARG A C 1
ATOM 811 O O . ARG A 1 102 ? 4.226 12.822 0.867 1.00 90.00 102 ARG A O 1
ATOM 818 N N . SER A 1 103 ? 3.358 12.424 -1.157 1.00 93.25 103 SER A N 1
ATOM 819 C CA . SER A 1 103 ? 2.860 13.782 -1.341 1.00 93.25 103 SER A CA 1
ATOM 820 C C . SER A 1 103 ? 1.572 14.036 -0.552 1.00 93.25 103 SER A C 1
ATOM 822 O O . SER A 1 103 ? 0.706 13.166 -0.414 1.00 93.25 103 SER A O 1
ATOM 824 N N . GLU A 1 104 ? 1.410 15.276 -0.088 1.00 92.44 104 GLU A N 1
ATOM 825 C CA . GLU A 1 104 ? 0.124 15.750 0.436 1.00 92.44 104 GLU A CA 1
ATOM 826 C C . GLU A 1 104 ? -0.966 15.691 -0.642 1.00 92.44 104 GLU A C 1
ATOM 828 O O . GLU A 1 104 ? -2.112 15.377 -0.336 1.00 92.44 104 GLU A O 1
ATOM 833 N N . GLU A 1 105 ? -0.598 15.910 -1.910 1.00 94.19 105 GLU A N 1
ATOM 834 C CA . GLU A 1 105 ? -1.502 15.794 -3.058 1.00 94.19 105 GLU A CA 1
ATOM 835 C C . GLU A 1 105 ? -2.170 14.416 -3.112 1.00 94.19 105 GLU A C 1
ATOM 837 O O . GLU A 1 105 ? -3.395 14.329 -3.212 1.00 94.19 105 GLU A O 1
ATOM 842 N N . LEU A 1 106 ? -1.389 13.336 -2.989 1.00 94.19 106 LEU A N 1
ATOM 843 C CA . LEU A 1 106 ? -1.954 11.993 -2.950 1.00 94.19 106 LEU A CA 1
ATOM 844 C C . LEU A 1 106 ? -2.858 11.812 -1.729 1.00 94.19 106 LEU A C 1
ATOM 846 O O . LEU A 1 106 ? -3.938 11.247 -1.864 1.00 94.19 106 LEU A O 1
ATOM 850 N N . THR A 1 107 ? -2.458 12.305 -0.558 1.00 92.81 107 THR A N 1
ATOM 851 C CA . THR A 1 107 ? -3.272 12.182 0.664 1.00 92.81 107 THR A CA 1
ATOM 852 C C . THR A 1 107 ? -4.648 12.828 0.486 1.00 92.81 107 THR A C 1
ATOM 854 O O . THR A 1 107 ? -5.665 12.174 0.716 1.00 92.81 107 THR A O 1
ATOM 857 N N . VAL A 1 108 ? -4.695 14.064 -0.018 1.00 94.56 108 VAL A N 1
ATOM 858 C CA . VAL A 1 108 ? -5.949 14.777 -0.324 1.00 94.56 108 VAL A CA 1
ATOM 859 C C . VAL A 1 108 ? -6.783 14.011 -1.355 1.00 94.56 108 VAL A C 1
ATOM 861 O O . VAL A 1 108 ? -8.004 13.897 -1.232 1.00 94.56 108 VAL A O 1
ATOM 864 N N . ASN A 1 109 ? -6.133 13.443 -2.369 1.00 95.50 109 ASN A N 1
ATOM 865 C CA . ASN A 1 109 ? -6.805 12.641 -3.382 1.00 95.50 109 ASN A CA 1
ATOM 866 C C . ASN A 1 109 ? -7.436 11.361 -2.791 1.00 95.50 109 ASN A C 1
ATOM 868 O O . ASN A 1 109 ? -8.596 11.058 -3.074 1.00 95.50 109 ASN A O 1
ATOM 872 N N . LEU A 1 110 ? -6.720 10.641 -1.919 1.00 94.69 110 LEU A N 1
ATOM 873 C CA . LEU A 1 110 ? -7.227 9.451 -1.224 1.00 94.69 110 LEU A CA 1
ATOM 874 C C . LEU A 1 110 ? -8.422 9.774 -0.319 1.00 94.69 110 LEU A C 1
ATOM 876 O O . LEU A 1 110 ? -9.400 9.023 -0.301 1.00 94.69 110 LEU A O 1
ATOM 880 N N . GLU A 1 111 ? -8.377 10.901 0.395 1.00 94.31 111 GLU A N 1
ATOM 881 C CA . GLU A 1 111 ? -9.499 11.371 1.214 1.00 94.31 111 GLU A CA 1
ATOM 882 C C . GLU A 1 111 ? -10.749 11.615 0.379 1.00 94.31 111 GLU A C 1
ATOM 884 O O . GLU A 1 111 ? -11.837 11.183 0.764 1.00 94.31 111 GLU A O 1
ATOM 889 N N . LYS A 1 112 ? -10.586 12.230 -0.792 1.00 94.44 112 LYS A N 1
ATOM 890 C CA . LYS A 1 112 ? -11.694 12.461 -1.712 1.00 94.44 112 LYS A CA 1
ATOM 891 C C . LYS A 1 112 ? -12.297 11.157 -2.229 1.00 94.44 112 LYS A C 1
ATOM 893 O O . LYS A 1 112 ? -13.519 11.021 -2.255 1.00 94.44 112 LYS A O 1
ATOM 898 N N . CYS A 1 113 ? -11.463 10.181 -2.592 1.00 92.75 113 CYS A N 1
ATOM 899 C CA . CYS A 1 113 ? -11.946 8.849 -2.958 1.00 92.75 113 CYS A CA 1
ATOM 900 C C . CYS A 1 113 ? -12.774 8.220 -1.830 1.00 92.75 113 CYS A C 1
ATOM 902 O O . CYS A 1 113 ? -13.862 7.701 -2.079 1.00 92.75 113 CYS A O 1
ATOM 904 N N . LEU A 1 114 ? -12.286 8.289 -0.589 1.00 92.94 114 LEU A N 1
ATOM 905 C CA . LEU A 1 114 ? -13.005 7.761 0.566 1.00 92.94 114 LEU A CA 1
ATOM 906 C C . LEU A 1 114 ? -14.355 8.460 0.767 1.00 92.94 114 LEU A C 1
ATOM 908 O O . LEU A 1 114 ? -15.359 7.790 0.992 1.00 92.94 114 LEU A O 1
ATOM 912 N N . GLU A 1 115 ? -14.394 9.788 0.667 1.00 92.75 115 GLU A N 1
ATOM 913 C CA . GLU A 1 115 ? -15.622 10.573 0.819 1.00 92.75 115 GLU A CA 1
ATOM 914 C C . GLU A 1 115 ? -16.664 10.198 -0.234 1.00 92.75 115 GLU A C 1
ATOM 916 O O . GLU A 1 115 ? -17.794 9.850 0.112 1.00 92.75 115 GLU A O 1
ATOM 921 N N . GLU A 1 116 ? -16.274 10.165 -1.507 1.00 91.12 116 GLU A N 1
ATOM 922 C CA . GLU A 1 116 ? -17.173 9.782 -2.593 1.00 91.12 116 GLU A CA 1
ATOM 923 C C . GLU A 1 116 ? -17.706 8.353 -2.429 1.00 91.12 116 GLU A C 1
ATOM 925 O O . GLU A 1 116 ? -18.914 8.130 -2.557 1.00 91.12 116 GLU A O 1
ATOM 930 N N . LEU A 1 117 ? -16.837 7.396 -2.085 1.00 89.56 117 LEU A N 1
ATOM 931 C CA . LEU A 1 117 ? -17.218 5.995 -1.881 1.00 89.56 117 LEU A CA 1
ATOM 932 C C . LEU A 1 117 ? -18.102 5.794 -0.642 1.00 89.56 117 LEU A C 1
ATOM 934 O O . LEU A 1 117 ? -18.956 4.910 -0.644 1.00 89.56 117 LEU A O 1
ATOM 938 N N . SER A 1 118 ? -17.925 6.620 0.391 1.00 91.06 118 SER A N 1
ATOM 939 C CA . SER A 1 118 ? -18.696 6.559 1.640 1.00 91.06 118 SER A CA 1
ATOM 940 C C . SER A 1 118 ? -20.095 7.179 1.545 1.00 91.06 118 SER A C 1
ATOM 942 O O . SER A 1 118 ? -20.967 6.846 2.340 1.00 91.06 118 SER A O 1
ATOM 944 N N . SER A 1 119 ? -20.340 8.048 0.559 1.00 88.88 119 SER A N 1
ATOM 945 C CA . SER A 1 119 ? -21.530 8.916 0.495 1.00 88.88 119 SER A CA 1
ATOM 946 C C . SER A 1 119 ? -22.889 8.200 0.456 1.00 88.88 119 SER A C 1
ATOM 948 O O . SER A 1 119 ? -23.905 8.803 0.788 1.00 88.88 119 SER A O 1
ATOM 950 N N . ASN A 1 120 ? -22.927 6.935 0.030 1.00 84.88 120 ASN A N 1
ATOM 951 C CA . ASN A 1 120 ? -24.163 6.183 -0.216 1.00 84.88 120 ASN A CA 1
ATOM 952 C C . ASN A 1 120 ? -24.097 4.744 0.320 1.00 84.88 120 ASN A C 1
ATOM 954 O O . ASN A 1 120 ? -24.697 3.835 -0.262 1.00 84.88 120 ASN A O 1
ATOM 958 N N . VAL A 1 121 ? -23.320 4.517 1.379 1.00 88.31 121 VAL A N 1
ATOM 959 C CA . VAL A 1 121 ? -23.165 3.198 2.002 1.00 88.31 121 VAL A CA 1
ATOM 960 C C . VAL A 1 121 ? -23.181 3.311 3.521 1.00 88.31 121 VAL A C 1
ATOM 962 O O . VAL A 1 121 ? -22.688 4.283 4.084 1.00 88.31 121 VAL A O 1
ATOM 965 N N . ASP A 1 122 ? -23.714 2.289 4.186 1.00 88.94 122 ASP A N 1
ATOM 966 C CA . ASP A 1 122 ? -23.750 2.237 5.652 1.00 88.94 122 ASP A CA 1
ATOM 967 C C . ASP A 1 122 ? -22.396 1.835 6.253 1.00 88.94 122 ASP A C 1
ATOM 969 O O . ASP A 1 122 ? -22.060 2.206 7.376 1.00 88.94 122 ASP A O 1
ATOM 973 N N . ILE A 1 123 ? -21.622 1.034 5.512 1.00 90.00 123 ILE A N 1
ATOM 974 C CA . ILE A 1 123 ? -20.351 0.464 5.957 1.00 90.00 123 ILE A CA 1
ATOM 975 C C . ILE A 1 123 ? -19.326 0.597 4.835 1.00 90.00 123 ILE A C 1
ATOM 977 O O . ILE A 1 123 ? -19.555 0.147 3.712 1.00 90.00 123 ILE A O 1
ATOM 981 N N . VAL A 1 124 ? -18.166 1.158 5.175 1.00 90.19 124 VAL A N 1
ATOM 982 C CA . VAL A 1 124 ? -16.977 1.171 4.321 1.00 90.19 124 VAL A CA 1
ATOM 983 C C . VAL A 1 124 ? -15.931 0.262 4.949 1.00 90.19 124 VAL A C 1
ATOM 985 O O . VAL A 1 124 ? -15.537 0.459 6.097 1.00 90.19 124 VAL A O 1
ATOM 988 N N . VAL A 1 125 ? -15.471 -0.729 4.187 1.00 91.62 125 VAL A N 1
ATOM 989 C CA . VAL A 1 125 ? -14.333 -1.570 4.566 1.00 91.62 125 VAL A CA 1
ATOM 990 C C . VAL A 1 125 ? -13.130 -1.105 3.762 1.00 91.62 125 VAL A C 1
ATOM 992 O O . VAL A 1 125 ? -13.167 -1.123 2.533 1.00 91.62 125 VAL A O 1
ATOM 995 N N . VAL A 1 126 ? -12.080 -0.679 4.458 1.00 92.06 126 VAL A N 1
ATOM 996 C CA . VAL A 1 126 ? -10.810 -0.290 3.842 1.00 92.06 126 VAL A CA 1
ATOM 997 C C . VAL A 1 126 ? -9.796 -1.387 4.120 1.00 92.06 126 VAL A C 1
ATOM 999 O O . VAL A 1 126 ? -9.473 -1.663 5.274 1.00 92.06 126 VAL A O 1
ATOM 1002 N N . GLU A 1 127 ? -9.311 -2.017 3.057 1.00 89.75 127 GLU A N 1
ATOM 1003 C CA . GLU A 1 127 ? -8.188 -2.944 3.125 1.00 89.75 127 GLU A CA 1
ATOM 1004 C C . GLU A 1 127 ? -6.881 -2.149 3.041 1.00 89.75 127 GLU A C 1
ATOM 1006 O O . GLU A 1 127 ? -6.745 -1.232 2.230 1.00 89.75 127 GLU A O 1
ATOM 1011 N N . SER A 1 128 ? -5.937 -2.476 3.917 1.00 88.75 128 SER A N 1
ATOM 1012 C CA . SER A 1 128 ? -4.608 -1.873 3.916 1.00 88.75 128 SER A CA 1
ATOM 1013 C C . SER A 1 128 ? -3.633 -2.711 3.085 1.00 88.75 128 SER A C 1
ATOM 1015 O O . SER A 1 128 ? -3.903 -3.864 2.756 1.00 88.75 128 SER A O 1
ATOM 1017 N N . PHE A 1 129 ? -2.481 -2.139 2.746 1.00 81.88 129 PHE A N 1
ATOM 1018 C CA . PHE A 1 129 ? -1.447 -2.843 1.995 1.00 81.88 129 PHE A CA 1
ATOM 1019 C C . PHE A 1 129 ? -0.540 -3.637 2.941 1.00 81.88 129 PHE A C 1
ATOM 1021 O O . PHE A 1 129 ? 0.089 -3.066 3.834 1.00 81.88 129 PHE A O 1
ATOM 1028 N N . ASN A 1 130 ? -0.422 -4.944 2.693 1.00 82.50 130 ASN A N 1
ATOM 1029 C CA . ASN A 1 130 ? 0.436 -5.854 3.455 1.00 82.50 130 ASN A CA 1
ATOM 1030 C C . ASN A 1 130 ? 0.096 -5.850 4.962 1.00 82.50 130 ASN A C 1
ATOM 1032 O O . ASN A 1 130 ? -1.047 -6.109 5.327 1.00 82.50 130 ASN A O 1
ATOM 1036 N N . ASP A 1 131 ? 1.063 -5.559 5.836 1.00 89.38 131 ASP A N 1
ATOM 1037 C CA . ASP A 1 131 ? 0.883 -5.516 7.284 1.00 89.38 131 ASP A CA 1
ATOM 1038 C C . ASP A 1 131 ? 0.722 -4.089 7.831 1.00 89.38 131 ASP A C 1
ATOM 1040 O O . ASP A 1 131 ? 0.817 -3.895 9.040 1.00 89.38 131 ASP A O 1
ATOM 1044 N N . ALA A 1 132 ? 0.461 -3.081 6.992 1.00 91.69 132 ALA A N 1
ATOM 1045 C CA . ALA A 1 132 ? 0.190 -1.723 7.462 1.00 91.69 132 ALA A CA 1
ATOM 1046 C C . ALA A 1 132 ? -1.193 -1.617 8.130 1.00 91.69 132 ALA A C 1
ATOM 1048 O O . ALA A 1 132 ? -2.176 -2.166 7.641 1.00 91.69 132 ALA A O 1
ATOM 1049 N N . VAL A 1 133 ? -1.304 -0.851 9.217 1.00 94.19 133 VAL A N 1
ATOM 1050 C CA . VAL A 1 133 ? -2.563 -0.648 9.959 1.00 94.19 133 VAL A CA 1
ATOM 1051 C C . VAL A 1 133 ? -3.566 0.207 9.181 1.00 94.19 133 VAL A C 1
ATOM 1053 O O . VAL A 1 133 ? -4.768 -0.044 9.235 1.00 94.19 133 VAL A O 1
ATOM 1056 N N . VAL A 1 134 ? -3.081 1.216 8.459 1.00 92.75 134 VAL A N 1
ATOM 1057 C CA . VAL A 1 134 ? -3.884 2.079 7.586 1.00 92.75 134 VAL A CA 1
ATOM 1058 C C . VAL A 1 134 ? -3.100 2.404 6.311 1.00 92.75 134 VAL A C 1
ATOM 1060 O O . VAL A 1 134 ? -1.878 2.535 6.385 1.00 92.75 134 VAL A O 1
ATOM 1063 N N . PRO A 1 135 ? -3.773 2.593 5.161 1.00 89.69 135 PRO A N 1
ATOM 1064 C CA . PRO A 1 135 ? -3.121 2.991 3.914 1.00 89.69 135 PRO A CA 1
ATOM 1065 C C . PRO A 1 135 ? -2.617 4.445 3.919 1.00 89.69 135 PRO A C 1
ATOM 1067 O O . PRO A 1 135 ? -1.727 4.776 3.145 1.00 89.69 135 PRO A O 1
ATOM 1070 N N . PHE A 1 136 ? -3.181 5.318 4.763 1.00 90.00 136 PHE A N 1
ATOM 1071 C CA . PHE A 1 136 ? -2.752 6.710 4.948 1.00 90.00 136 PHE A CA 1
ATOM 1072 C C . PHE A 1 136 ? -3.193 7.232 6.325 1.00 90.00 136 PHE A C 1
ATOM 1074 O O . PHE A 1 136 ? -4.198 6.781 6.880 1.00 90.00 136 PHE A O 1
ATOM 1081 N N . THR A 1 137 ? -2.440 8.172 6.905 1.00 89.38 137 THR A N 1
ATOM 1082 C CA . THR A 1 137 ? -2.566 8.550 8.327 1.00 89.38 137 THR A CA 1
ATOM 1083 C C . THR A 1 137 ? -3.916 9.155 8.685 1.00 89.38 137 THR A C 1
ATOM 1085 O O . THR A 1 137 ? -4.465 8.830 9.737 1.00 89.38 137 THR A O 1
ATOM 1088 N N . SER A 1 138 ? -4.469 10.022 7.833 1.00 91.00 138 SER A N 1
ATOM 1089 C CA . SER A 1 138 ? -5.717 10.730 8.141 1.00 91.00 138 SER A CA 1
ATOM 1090 C C . SER A 1 138 ? -6.935 9.803 8.204 1.00 91.00 138 SER A C 1
ATOM 1092 O O . SER A 1 138 ? -7.944 10.151 8.818 1.00 91.00 138 SER A O 1
ATOM 1094 N N . LEU A 1 139 ? -6.833 8.568 7.692 1.00 93.25 139 LEU A N 1
ATOM 1095 C CA . LEU A 1 139 ? -7.861 7.544 7.883 1.00 93.25 139 LEU A CA 1
ATOM 1096 C C . LEU A 1 139 ? -8.061 7.179 9.362 1.00 93.25 139 LEU A C 1
ATOM 1098 O O . LEU A 1 139 ? -9.172 6.813 9.749 1.00 93.25 139 LEU A O 1
ATOM 1102 N N . LEU A 1 140 ? -7.031 7.313 10.209 1.00 93.25 140 LEU A N 1
ATOM 1103 C CA . LEU A 1 140 ? -7.146 7.053 11.650 1.00 93.25 140 LEU A CA 1
ATOM 1104 C C . LEU A 1 140 ? -8.240 7.911 12.299 1.00 93.25 140 LEU A C 1
ATOM 1106 O O . LEU A 1 140 ? -8.890 7.466 13.243 1.00 93.25 140 LEU A O 1
ATOM 1110 N N . ASP A 1 141 ? -8.495 9.108 11.760 1.00 92.81 141 ASP A N 1
ATOM 1111 C CA . ASP A 1 141 ? -9.543 10.011 12.236 1.00 92.81 141 ASP A CA 1
ATOM 1112 C C . ASP A 1 141 ? -10.955 9.662 11.757 1.00 92.81 141 ASP A C 1
ATOM 1114 O O . ASP A 1 141 ? -11.941 10.253 12.207 1.00 92.81 141 ASP A O 1
ATOM 1118 N N . LYS A 1 142 ? -11.080 8.689 10.863 1.00 91.88 142 LYS A N 1
ATOM 1119 C CA . LYS A 1 142 ? -12.359 8.200 10.338 1.00 91.88 142 LYS A CA 1
ATOM 1120 C C . LYS A 1 142 ? -12.628 6.751 10.773 1.00 91.88 142 LYS A C 1
ATOM 1122 O O . LYS A 1 142 ? -13.727 6.243 10.575 1.00 91.88 142 LYS A O 1
ATOM 1127 N N . LEU A 1 143 ? -11.657 6.095 11.413 1.00 92.75 143 LEU A N 1
ATOM 1128 C CA . LEU A 1 143 ? -11.723 4.688 11.795 1.00 92.75 143 LEU A CA 1
ATOM 1129 C C . LEU A 1 143 ? -12.669 4.450 12.982 1.00 92.75 143 LEU A C 1
ATOM 1131 O O . LEU A 1 143 ? -12.470 4.982 14.072 1.00 92.75 143 LEU A O 1
ATOM 1135 N N . SER A 1 144 ? -13.686 3.610 12.783 1.00 94.06 144 SER A N 1
ATOM 1136 C CA . SER A 1 144 ? -14.577 3.145 13.861 1.00 94.06 144 SER A CA 1
ATOM 1137 C C . SER A 1 144 ? -14.132 1.811 14.455 1.00 94.06 144 SER A C 1
ATOM 1139 O O . SER A 1 144 ? -14.333 1.539 15.635 1.00 94.06 144 SER A O 1
ATOM 1141 N N . THR A 1 145 ? -13.557 0.939 13.634 1.00 95.25 145 THR A N 1
ATOM 1142 C CA . THR A 1 145 ? -13.078 -0.380 14.048 1.00 95.25 145 THR A CA 1
ATOM 1143 C C . THR A 1 145 ? -11.907 -0.764 13.166 1.00 95.25 145 THR A C 1
ATOM 1145 O O . THR A 1 145 ? -11.966 -0.596 11.950 1.00 95.25 145 THR A O 1
ATOM 1148 N N . LEU A 1 146 ? -10.853 -1.286 13.784 1.00 96.50 146 LEU A N 1
ATOM 1149 C CA . LEU A 1 146 ? -9.724 -1.880 13.089 1.00 96.50 146 LEU A CA 1
ATOM 1150 C C . LEU A 1 146 ? -9.764 -3.393 13.283 1.00 96.50 146 LEU A C 1
ATOM 1152 O O . LEU A 1 146 ? -9.975 -3.893 14.392 1.00 96.50 146 LEU A O 1
ATOM 1156 N N . ILE A 1 147 ? -9.537 -4.107 12.187 1.00 95.69 147 ILE A N 1
ATOM 1157 C CA . ILE A 1 147 ? -9.507 -5.562 12.143 1.00 95.69 147 ILE A CA 1
ATOM 1158 C C . ILE A 1 147 ? -8.111 -5.975 11.693 1.00 95.69 147 ILE A C 1
ATOM 1160 O O . ILE A 1 147 ? -7.702 -5.648 10.583 1.00 95.69 147 ILE A O 1
ATOM 1164 N N . VAL A 1 148 ? -7.387 -6.698 12.545 1.00 95.06 148 VAL A N 1
ATOM 1165 C CA . VAL A 1 148 ? -6.106 -7.316 12.181 1.00 95.06 148 VAL A CA 1
ATOM 1166 C C . VAL A 1 148 ? -6.337 -8.809 12.007 1.00 95.06 148 VAL A C 1
ATOM 1168 O O . VAL A 1 148 ? -6.792 -9.487 12.929 1.00 95.06 148 VAL A O 1
ATOM 1171 N N . VAL A 1 149 ? -6.043 -9.322 10.816 1.00 91.31 149 VAL A N 1
ATOM 1172 C CA . VAL A 1 149 ? -6.223 -10.735 10.472 1.00 91.31 149 VAL A CA 1
ATOM 1173 C C . VAL A 1 149 ? -4.867 -11.433 10.490 1.00 91.31 149 VAL A C 1
ATOM 1175 O O . VAL A 1 149 ? -3.894 -10.933 9.935 1.00 91.31 149 VAL A O 1
ATOM 1178 N N . THR A 1 150 ? -4.804 -12.595 11.134 1.00 88.44 150 THR A N 1
ATOM 1179 C CA . THR A 1 150 ? -3.616 -13.453 11.226 1.00 88.44 150 THR A CA 1
ATOM 1180 C C . THR A 1 150 ? -4.036 -14.914 11.022 1.00 88.44 150 THR A C 1
ATOM 1182 O O . THR A 1 150 ? -5.218 -15.229 11.207 1.00 88.44 150 THR A O 1
ATOM 1185 N N . PRO A 1 151 ? -3.139 -15.840 10.632 1.00 87.44 151 PRO A N 1
ATOM 1186 C CA . PRO A 1 151 ? -3.491 -17.253 10.571 1.00 87.44 151 PRO A CA 1
ATOM 1187 C C . PRO A 1 151 ? -4.141 -17.735 11.878 1.00 87.44 151 PRO A C 1
ATOM 1189 O O . PRO A 1 151 ? -3.562 -17.635 12.958 1.00 87.44 151 PRO A O 1
ATOM 1192 N N . GLY A 1 152 ? -5.374 -18.235 11.775 1.00 88.31 152 GLY A N 1
ATOM 1193 C CA . GLY A 1 152 ? -6.135 -18.767 12.905 1.00 88.31 152 GLY A CA 1
ATOM 1194 C C . GLY A 1 152 ? -6.923 -17.745 13.731 1.00 88.31 152 GLY A C 1
ATOM 1195 O O . GLY A 1 152 ? -7.796 -18.159 14.495 1.00 88.31 152 GLY A O 1
ATOM 1196 N N . TYR A 1 153 ? -6.683 -16.433 13.592 1.00 92.94 153 TYR A N 1
ATOM 1197 C CA . TYR A 1 153 ? -7.330 -15.428 14.446 1.00 92.94 153 TYR A CA 1
ATOM 1198 C C . TYR A 1 153 ? -7.671 -14.113 13.739 1.00 92.94 153 TYR A C 1
ATOM 1200 O O . TYR A 1 153 ? -7.002 -13.664 12.811 1.00 92.94 153 TYR A O 1
ATOM 1208 N N . VAL A 1 154 ? -8.698 -13.446 14.260 1.00 95.00 154 VAL A N 1
ATOM 1209 C CA . VAL A 1 154 ? -9.063 -12.069 13.927 1.00 95.00 154 VAL A CA 1
ATOM 1210 C C . VAL A 1 154 ? -9.060 -11.244 15.210 1.00 95.00 154 VAL A C 1
ATOM 1212 O O . VAL A 1 154 ? -9.749 -11.577 16.177 1.00 95.00 154 VAL A O 1
ATOM 1215 N N . LEU A 1 155 ? -8.277 -10.169 15.222 1.00 96.62 155 LEU A N 1
ATOM 1216 C CA . LEU A 1 155 ? -8.132 -9.246 16.342 1.00 96.62 155 LEU A CA 1
ATOM 1217 C C . LEU A 1 155 ? -8.952 -7.985 16.052 1.00 96.62 155 LEU A C 1
ATOM 1219 O O . LEU A 1 155 ? -8.716 -7.302 15.057 1.00 96.62 155 LEU A O 1
ATOM 1223 N N . LEU A 1 156 ? -9.918 -7.681 16.914 1.00 97.50 156 LEU A N 1
ATOM 1224 C CA . LEU A 1 156 ? -10.796 -6.521 16.785 1.00 97.50 156 LEU A CA 1
ATOM 1225 C C . LEU A 1 156 ? -10.384 -5.425 17.759 1.00 97.50 156 LEU A C 1
ATOM 1227 O O . LEU A 1 156 ? -10.273 -5.672 18.960 1.00 97.50 156 LEU A O 1
ATOM 1231 N N . TYR A 1 157 ? -10.247 -4.209 17.245 1.00 97.69 157 TYR A N 1
ATOM 1232 C CA . TYR A 1 157 ? -9.959 -3.005 18.012 1.00 97.69 157 TYR A CA 1
ATOM 1233 C C . TYR A 1 157 ? -11.060 -1.972 17.771 1.00 97.69 157 TYR A C 1
ATOM 1235 O O . TYR A 1 157 ? -11.211 -1.472 16.657 1.00 97.69 157 TYR A O 1
ATOM 1243 N N . THR A 1 158 ? -11.824 -1.644 18.811 1.00 96.50 158 THR A N 1
ATOM 1244 C CA . THR A 1 158 ? -12.914 -0.648 18.741 1.00 96.50 158 THR A CA 1
ATOM 1245 C C . THR A 1 158 ? -12.584 0.653 19.472 1.00 96.50 158 THR A C 1
ATOM 1247 O O . THR A 1 158 ? -13.268 1.656 19.295 1.00 96.50 158 THR A O 1
ATOM 1250 N N . GLU A 1 159 ? -11.523 0.661 20.282 1.00 95.81 159 GLU A N 1
ATOM 1251 C CA . GLU A 1 159 ? -11.062 1.833 21.034 1.00 95.81 159 GLU A CA 1
ATOM 1252 C C . GLU A 1 159 ? -10.240 2.769 20.133 1.00 95.81 159 GLU A C 1
ATOM 1254 O O . GLU A 1 159 ? -9.008 2.795 20.188 1.00 95.81 159 GLU A O 1
ATOM 1259 N N . ARG A 1 160 ? -10.930 3.524 19.271 1.00 94.38 160 ARG A N 1
ATOM 1260 C CA . ARG A 1 160 ? -10.338 4.397 18.239 1.00 94.38 160 ARG A CA 1
ATOM 1261 C C . ARG A 1 160 ? -9.184 5.259 18.751 1.00 94.38 160 ARG A C 1
ATOM 1263 O O . ARG A 1 160 ? -8.122 5.270 18.137 1.00 94.38 160 ARG A O 1
ATOM 1270 N N . GLU A 1 161 ? -9.373 5.973 19.859 1.00 95.75 161 GLU A N 1
ATOM 1271 C CA . GLU A 1 161 ? -8.350 6.898 20.365 1.00 95.75 161 GLU A CA 1
ATOM 1272 C C . GLU A 1 161 ? -7.096 6.158 20.855 1.00 95.75 161 GLU A C 1
ATOM 1274 O O . GLU A 1 161 ? -5.978 6.631 20.655 1.00 95.75 161 GLU A O 1
ATOM 1279 N N . LEU A 1 162 ? -7.245 4.956 21.424 1.00 96.75 162 LEU A N 1
ATOM 1280 C CA . LEU A 1 162 ? -6.100 4.123 21.809 1.00 96.75 162 LEU A CA 1
ATOM 1281 C C . LEU A 1 162 ? -5.357 3.580 20.587 1.00 96.75 162 LEU A C 1
ATOM 1283 O O . LEU A 1 162 ? -4.123 3.573 20.583 1.00 96.75 162 LEU A O 1
ATOM 1287 N N . VAL A 1 163 ? -6.087 3.168 19.545 1.00 96.94 163 VAL A N 1
ATOM 1288 C CA . VAL A 1 163 ? -5.498 2.739 18.267 1.00 96.94 163 VAL A CA 1
ATOM 1289 C C . VAL A 1 163 ? -4.724 3.895 17.644 1.00 96.94 163 VAL A C 1
ATOM 1291 O O . VAL A 1 163 ? -3.531 3.759 17.382 1.00 96.94 163 VAL A O 1
ATOM 1294 N N . LYS A 1 164 ? -5.371 5.054 17.475 1.00 96.75 164 LYS A N 1
ATOM 1295 C CA . LYS A 1 164 ? -4.771 6.255 16.886 1.00 96.75 164 LYS A CA 1
ATOM 1296 C C . LYS A 1 164 ? -3.496 6.660 17.622 1.00 96.75 164 LYS A C 1
ATOM 1298 O O . LYS A 1 164 ? -2.454 6.809 16.990 1.00 96.75 164 LYS A O 1
ATOM 1303 N N . ASN A 1 165 ? -3.549 6.789 18.948 1.00 96.81 165 ASN A N 1
ATOM 1304 C CA . ASN A 1 165 ? -2.392 7.206 19.741 1.00 96.81 165 ASN A CA 1
ATOM 1305 C C . ASN A 1 165 ? -1.244 6.193 19.674 1.00 96.81 165 ASN A C 1
ATOM 1307 O O . ASN A 1 165 ? -0.085 6.592 19.566 1.00 96.81 165 ASN A O 1
ATOM 1311 N N . THR A 1 166 ? -1.551 4.892 19.695 1.00 97.19 166 THR A N 1
ATOM 1312 C CA . THR A 1 166 ? -0.540 3.835 19.550 1.00 97.19 166 THR A CA 1
ATOM 1313 C C . THR A 1 166 ? 0.132 3.901 18.179 1.00 97.19 166 THR A C 1
ATOM 1315 O O . THR A 1 166 ? 1.358 3.906 18.105 1.00 97.19 166 THR A O 1
ATOM 1318 N N . VAL A 1 167 ? -0.646 4.027 17.100 1.00 96.50 167 VAL A N 1
ATOM 1319 C CA . VAL A 1 167 ? -0.115 4.110 15.730 1.00 96.50 167 VAL A CA 1
ATOM 1320 C C . VAL A 1 167 ? 0.717 5.382 15.533 1.00 96.50 167 VAL A C 1
ATOM 1322 O O . VAL A 1 167 ? 1.848 5.299 15.066 1.00 96.50 167 VAL A O 1
ATOM 1325 N N . ILE A 1 168 ? 0.224 6.552 15.956 1.00 96.19 168 ILE A N 1
ATOM 1326 C CA . ILE A 1 168 ? 0.965 7.824 15.848 1.00 96.19 168 ILE A CA 1
ATOM 1327 C C . ILE A 1 168 ? 2.275 7.772 16.634 1.00 96.19 168 ILE A C 1
ATOM 1329 O O . ILE A 1 168 ? 3.303 8.251 16.148 1.00 96.19 168 ILE A O 1
ATOM 1333 N N . LYS A 1 169 ? 2.268 7.178 17.833 1.00 96.94 169 LYS A N 1
ATOM 1334 C CA . LYS A 1 169 ? 3.484 6.997 18.631 1.00 96.94 169 LYS A CA 1
ATOM 1335 C C . LYS A 1 169 ? 4.507 6.135 17.888 1.00 96.94 169 LYS A C 1
ATOM 1337 O O . LYS A 1 169 ? 5.681 6.497 17.859 1.00 96.94 169 LYS A O 1
ATOM 1342 N N . SER A 1 170 ? 4.067 5.039 17.272 1.00 97.00 170 SER A N 1
ATOM 1343 C CA . SER A 1 170 ? 4.930 4.155 16.481 1.00 97.00 170 SER A CA 1
ATOM 1344 C C . SER A 1 170 ? 5.503 4.865 15.256 1.00 97.00 170 SER A C 1
ATOM 1346 O O . SER A 1 170 ? 6.714 4.828 15.054 1.00 97.00 170 SER A O 1
ATOM 1348 N N . ILE A 1 171 ? 4.673 5.582 14.489 1.00 95.00 171 ILE A N 1
ATOM 1349 C CA . ILE A 1 171 ? 5.114 6.375 13.328 1.00 95.00 171 ILE A CA 1
ATOM 1350 C C . ILE A 1 171 ? 6.126 7.445 13.752 1.00 95.00 171 ILE A C 1
ATOM 1352 O O . ILE A 1 171 ? 7.169 7.597 13.126 1.00 95.00 171 ILE A O 1
ATOM 1356 N N . SER A 1 172 ? 5.868 8.156 14.852 1.00 95.56 172 SER A N 1
ATOM 1357 C CA . SER A 1 172 ? 6.773 9.207 15.340 1.00 95.56 172 SER A CA 1
ATOM 1358 C C . SER A 1 172 ? 8.143 8.659 15.756 1.00 95.56 172 SER A C 1
ATOM 1360 O O . SER A 1 172 ? 9.141 9.366 15.652 1.00 95.56 172 SER A O 1
ATOM 1362 N N . ALA A 1 173 ? 8.200 7.414 16.238 1.00 96.62 173 ALA A N 1
ATOM 1363 C CA . ALA A 1 173 ? 9.439 6.783 16.681 1.00 96.62 173 ALA A CA 1
ATOM 1364 C C . ALA A 1 173 ? 10.207 6.075 15.552 1.00 96.62 173 ALA A C 1
ATOM 1366 O O . ALA A 1 173 ? 11.430 5.988 15.620 1.00 96.62 173 ALA A O 1
ATOM 1367 N N . LEU A 1 174 ? 9.503 5.543 14.547 1.00 95.50 174 LEU A N 1
ATOM 1368 C CA . LEU A 1 174 ? 10.056 4.596 13.568 1.00 95.50 174 LEU A CA 1
ATOM 1369 C C . LEU A 1 174 ? 9.884 5.033 12.102 1.00 95.50 174 LEU A C 1
ATOM 1371 O O . LEU A 1 174 ? 10.352 4.340 11.202 1.00 95.50 174 LEU A O 1
ATOM 1375 N N . GLY A 1 175 ? 9.214 6.156 11.838 1.00 91.75 175 GLY A N 1
ATOM 1376 C CA . GLY A 1 175 ? 8.857 6.579 10.484 1.00 91.75 175 GLY A CA 1
ATOM 1377 C C . GLY A 1 175 ? 7.857 5.622 9.826 1.00 91.75 175 GLY A C 1
ATOM 1378 O O . GLY A 1 175 ? 6.926 5.149 10.480 1.00 91.75 175 GLY A O 1
ATOM 1379 N N . ASP A 1 176 ? 8.066 5.318 8.539 1.00 86.56 176 ASP A N 1
ATOM 1380 C CA . ASP A 1 176 ? 7.195 4.448 7.727 1.00 86.56 176 ASP A CA 1
ATOM 1381 C C . ASP A 1 176 ? 7.030 3.036 8.340 1.00 86.56 176 ASP A C 1
ATOM 1383 O O . ASP A 1 176 ? 5.955 2.442 8.283 1.00 86.56 176 ASP A O 1
ATOM 1387 N N . GLU A 1 177 ? 8.060 2.515 9.014 1.00 90.19 177 GLU A N 1
ATOM 1388 C CA . GLU A 1 177 ? 8.008 1.214 9.701 1.00 90.19 177 GLU A CA 1
ATOM 1389 C C . GLU A 1 177 ? 6.952 1.205 10.826 1.00 90.19 177 GLU A C 1
ATOM 1391 O O . GLU A 1 177 ? 6.335 0.178 11.111 1.00 90.19 177 GLU A O 1
ATOM 1396 N N . GLY A 1 178 ? 6.663 2.367 11.420 1.00 93.69 178 GLY A N 1
ATOM 1397 C CA . GLY A 1 178 ? 5.678 2.520 12.487 1.00 93.69 178 GLY A CA 1
ATOM 1398 C C . GLY A 1 178 ? 4.229 2.235 12.077 1.00 93.69 178 GLY A C 1
ATOM 1399 O O . GLY A 1 178 ? 3.387 2.061 12.958 1.00 93.69 178 GLY A O 1
ATOM 1400 N N . TYR A 1 179 ? 3.927 2.140 10.775 1.00 92.94 179 TYR A N 1
ATOM 1401 C CA . TYR A 1 179 ? 2.603 1.737 10.286 1.00 92.94 179 TYR A CA 1
ATOM 1402 C C . TYR A 1 179 ? 2.312 0.249 10.463 1.00 92.94 179 TYR A C 1
ATOM 1404 O O . TYR A 1 179 ? 1.153 -0.146 10.347 1.00 92.94 179 TYR A O 1
ATO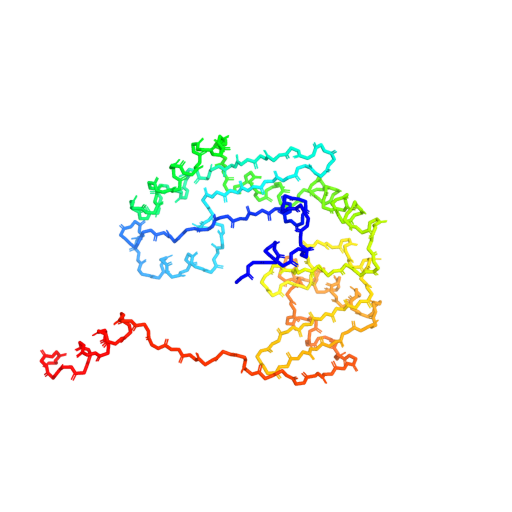M 1412 N N . ARG A 1 180 ? 3.317 -0.592 10.716 1.00 94.62 180 ARG A N 1
ATOM 1413 C CA . ARG A 1 180 ? 3.128 -2.045 10.737 1.00 94.62 180 ARG A CA 1
ATOM 1414 C C . ARG A 1 180 ? 2.292 -2.506 11.926 1.00 94.62 180 ARG A C 1
ATOM 1416 O O . ARG A 1 180 ? 2.516 -2.109 13.070 1.00 94.62 180 ARG A O 1
ATOM 1423 N N . ALA A 1 181 ? 1.384 -3.439 11.664 1.00 95.19 181 ALA A N 1
ATOM 1424 C CA . ALA A 1 181 ? 0.436 -3.989 12.621 1.00 95.19 181 ALA A CA 1
ATOM 1425 C C . ALA A 1 181 ? 1.117 -4.628 13.833 1.00 95.19 181 ALA A C 1
ATOM 1427 O O . ALA A 1 181 ? 0.555 -4.578 14.925 1.00 95.19 181 ALA A O 1
ATOM 1428 N N . LYS A 1 182 ? 2.344 -5.153 13.688 1.00 95.56 182 LYS A N 1
ATOM 1429 C CA . LYS A 1 182 ? 3.114 -5.710 14.813 1.00 95.56 182 LYS A CA 1
ATOM 1430 C C . LYS A 1 182 ? 3.251 -4.716 15.975 1.00 95.56 182 LYS A C 1
ATOM 1432 O O . LYS A 1 182 ? 3.008 -5.089 17.116 1.00 95.56 182 LYS A O 1
ATOM 1437 N N . TYR A 1 183 ? 3.511 -3.438 15.688 1.00 96.62 183 TYR A N 1
ATOM 1438 C CA . TYR A 1 183 ? 3.693 -2.418 16.725 1.00 96.62 183 TYR A CA 1
ATOM 1439 C C . TYR A 1 183 ? 2.388 -2.064 17.434 1.00 96.62 183 TYR A C 1
ATOM 1441 O O . TYR A 1 183 ? 2.384 -1.770 18.628 1.00 96.62 183 TYR A O 1
ATOM 1449 N N . LEU A 1 184 ? 1.264 -2.121 16.714 1.00 96.56 184 LEU A N 1
ATOM 1450 C CA . LEU A 1 184 ? -0.049 -1.990 17.330 1.00 96.56 184 LEU A CA 1
ATOM 1451 C C . LEU A 1 184 ? -0.352 -3.191 18.231 1.00 96.56 184 LEU A C 1
ATOM 1453 O O . LEU A 1 184 ? -0.778 -2.997 19.363 1.00 96.56 184 LEU A O 1
ATOM 1457 N N . VAL A 1 185 ? -0.144 -4.414 17.739 1.00 95.94 185 VAL A N 1
ATOM 1458 C CA . VAL A 1 185 ? -0.476 -5.650 18.465 1.00 95.94 185 VAL A CA 1
ATOM 1459 C C . VAL A 1 185 ? 0.367 -5.799 19.735 1.00 95.94 185 VAL A C 1
ATOM 1461 O O . VAL A 1 185 ? -0.148 -6.223 20.767 1.00 95.94 185 VAL A O 1
ATOM 1464 N N . GLU A 1 186 ? 1.640 -5.407 19.688 1.00 95.44 186 GLU A N 1
ATOM 1465 C CA . GLU A 1 186 ? 2.525 -5.375 20.857 1.00 95.44 186 GLU A CA 1
ATOM 1466 C C . GLU A 1 186 ? 2.143 -4.266 21.850 1.00 95.44 186 GLU A C 1
ATOM 1468 O O . GLU A 1 186 ? 2.216 -4.463 23.065 1.00 95.44 186 GLU A O 1
ATOM 1473 N N . GLY A 1 187 ? 1.734 -3.098 21.344 1.00 94.75 187 GLY A N 1
ATOM 1474 C CA . GLY A 1 187 ? 1.436 -1.916 22.156 1.00 94.75 187 GLY A CA 1
ATOM 1475 C C . GLY A 1 187 ? 0.014 -1.853 22.716 1.00 94.75 187 GLY A C 1
ATOM 1476 O O . GLY A 1 187 ? -0.222 -1.144 23.696 1.00 94.75 187 GLY A O 1
ATOM 1477 N N . LEU A 1 188 ? -0.936 -2.576 22.119 1.00 97.31 188 LEU A N 1
ATOM 1478 C CA . LEU A 1 188 ? -2.356 -2.499 22.445 1.00 97.31 188 LEU A CA 1
ATOM 1479 C C . LEU A 1 188 ? -3.021 -3.876 22.355 1.00 97.31 188 LEU A C 1
ATOM 1481 O O . LEU A 1 188 ? -3.011 -4.545 21.319 1.00 97.31 188 LEU A O 1
ATOM 1485 N N . LYS A 1 189 ? -3.683 -4.277 23.445 1.00 97.06 189 LYS A N 1
ATOM 1486 C CA . LYS A 1 189 ? -4.503 -5.494 23.456 1.00 97.06 189 LYS A CA 1
ATOM 1487 C C . LYS A 1 189 ? -5.773 -5.289 22.622 1.00 97.06 189 LYS A C 1
ATOM 1489 O O . LYS A 1 189 ? -6.393 -4.231 22.741 1.00 97.06 189 LYS A O 1
ATOM 1494 N N . PRO A 1 190 ? -6.194 -6.287 21.828 1.00 97.25 190 PRO A N 1
ATOM 1495 C CA . PRO A 1 190 ? -7.449 -6.203 21.096 1.00 97.25 190 PRO A CA 1
ATOM 1496 C C . PRO A 1 190 ? -8.639 -6.180 22.055 1.00 97.25 190 PRO A C 1
ATOM 1498 O O . PRO A 1 190 ? -8.629 -6.839 23.097 1.00 97.25 190 PRO A O 1
ATOM 1501 N N . THR A 1 191 ? -9.694 -5.471 21.662 1.00 97.75 191 THR A N 1
ATOM 1502 C CA . THR A 1 191 ? -10.991 -5.484 22.347 1.00 97.75 191 THR A CA 1
ATOM 1503 C C . THR A 1 191 ? -11.588 -6.890 22.344 1.00 97.75 191 THR A C 1
ATOM 1505 O O . THR A 1 191 ? -12.174 -7.329 23.334 1.00 97.75 191 THR A O 1
ATOM 1508 N N . ARG A 1 192 ? -11.450 -7.615 21.227 1.00 97.06 192 ARG A N 1
ATOM 1509 C CA . ARG A 1 192 ? -11.948 -8.986 21.081 1.00 97.06 192 ARG A CA 1
ATOM 1510 C C . ARG A 1 192 ? -11.058 -9.798 20.149 1.00 97.06 192 ARG A C 1
ATOM 1512 O O . ARG A 1 192 ? -10.534 -9.273 19.174 1.00 97.06 192 ARG A O 1
ATOM 1519 N N . VAL A 1 193 ? -10.940 -11.091 20.433 1.00 97.00 193 VAL A N 1
ATOM 1520 C CA . VAL A 1 193 ? -10.272 -12.073 19.571 1.00 97.00 193 VAL A CA 1
ATOM 1521 C C . VAL A 1 193 ? -11.312 -13.077 19.090 1.00 97.00 193 VAL A C 1
ATOM 1523 O O . VAL A 1 193 ? -12.105 -13.580 19.887 1.00 97.00 193 VAL A O 1
ATOM 1526 N N . LEU A 1 194 ? -11.327 -13.342 17.788 1.00 94.88 194 LEU A N 1
ATOM 1527 C CA . LEU A 1 194 ? -12.146 -14.373 17.156 1.00 94.88 194 LEU A CA 1
ATOM 1528 C C . LEU A 1 194 ? -11.225 -15.435 16.557 1.00 94.88 194 LEU A C 1
ATOM 1530 O O . LEU A 1 194 ? -10.169 -15.097 16.026 1.00 94.88 194 LEU A O 1
ATOM 1534 N N . SER A 1 195 ? -11.622 -16.703 16.616 1.00 91.75 195 SER A N 1
ATOM 1535 C CA . SER A 1 195 ? -10.955 -17.775 15.875 1.00 91.75 195 SER A CA 1
ATOM 1536 C C . SER A 1 195 ? -11.396 -17.756 14.413 1.00 91.75 195 SER A C 1
ATOM 1538 O O . SER A 1 195 ? -12.583 -17.593 14.127 1.00 91.75 195 SER A O 1
ATOM 1540 N N . SER A 1 196 ? -10.453 -17.957 13.501 1.00 83.44 196 SER A N 1
ATOM 1541 C CA . SER A 1 196 ? -10.705 -18.140 12.074 1.00 83.44 196 SER A CA 1
ATOM 1542 C C . SER A 1 196 ? -10.231 -19.528 11.661 1.00 83.44 196 SER A C 1
ATOM 1544 O O . SER A 1 196 ? -9.107 -19.916 11.976 1.00 83.44 196 SER A O 1
ATOM 1546 N N . GLU A 1 197 ? -11.074 -20.287 10.972 1.00 78.25 197 GLU A N 1
ATOM 1547 C CA . GLU A 1 197 ? -10.684 -21.586 10.426 1.00 78.25 197 GLU A CA 1
ATOM 1548 C C . GLU A 1 197 ? -9.899 -21.406 9.118 1.00 78.25 197 GLU A C 1
ATOM 1550 O O . GLU A 1 197 ? -10.131 -20.468 8.349 1.00 78.25 197 GLU A O 1
ATOM 1555 N N . LEU A 1 198 ? -8.963 -22.318 8.846 1.00 64.00 198 LEU A N 1
ATOM 1556 C CA . LEU A 1 198 ? -8.289 -22.390 7.551 1.00 64.00 198 LEU A CA 1
ATOM 1557 C C . LEU A 1 198 ? -9.317 -22.772 6.481 1.00 64.00 198 LEU A C 1
ATOM 1559 O O . LEU A 1 198 ? -9.800 -23.898 6.456 1.00 64.00 198 LEU A O 1
ATOM 1563 N N . GLN A 1 199 ? -9.641 -21.836 5.589 1.00 62.41 199 GLN A N 1
ATOM 1564 C CA . GLN A 1 199 ? -10.625 -22.074 4.528 1.00 62.41 199 GLN A CA 1
ATOM 1565 C C . GLN A 1 199 ? -10.055 -22.787 3.291 1.00 62.41 199 GLN A C 1
ATOM 1567 O O . GLN A 1 199 ? -10.822 -23.163 2.409 1.00 62.41 199 GLN A O 1
ATOM 1572 N N . VAL A 1 200 ? -8.731 -22.956 3.187 1.00 65.69 200 VAL A N 1
ATOM 1573 C CA . VAL A 1 200 ? -8.081 -23.505 1.987 1.00 65.69 200 VAL A CA 1
ATOM 1574 C C . VAL A 1 200 ? -7.343 -24.795 2.325 1.00 65.69 200 VAL A C 1
ATOM 1576 O O . VAL A 1 200 ? -6.383 -24.778 3.093 1.00 65.69 200 VAL A O 1
ATOM 1579 N N . GLU A 1 201 ? -7.755 -25.900 1.702 1.00 64.38 201 GLU A N 1
ATOM 1580 C CA . GLU A 1 201 ? -6.945 -27.117 1.644 1.00 64.38 201 GLU A CA 1
ATOM 1581 C C . GLU A 1 201 ? -5.825 -26.923 0.606 1.00 64.38 201 GLU A C 1
ATOM 1583 O O . GLU A 1 201 ? -6.113 -26.680 -0.573 1.00 64.38 201 GLU A O 1
ATOM 1588 N N . PRO A 1 202 ? -4.540 -26.988 0.997 1.00 66.75 202 PRO A N 1
ATOM 1589 C CA . PRO A 1 202 ? -3.450 -26.873 0.039 1.00 66.75 202 PRO A CA 1
ATOM 1590 C C . PRO A 1 202 ? -3.483 -28.047 -0.948 1.00 66.75 202 PRO A C 1
ATOM 1592 O O . PRO A 1 202 ? -3.602 -29.205 -0.553 1.00 66.75 202 PRO A O 1
ATOM 1595 N N . SER A 1 203 ? -3.327 -27.755 -2.241 1.00 70.06 203 SER A N 1
ATOM 1596 C CA . SER A 1 203 ? -3.209 -28.769 -3.296 1.00 70.06 203 SER A CA 1
ATOM 1597 C C . SER A 1 203 ? -1.866 -28.655 -4.015 1.00 70.06 203 SER A C 1
ATOM 1599 O O . SER A 1 203 ? -1.345 -27.564 -4.261 1.00 70.06 203 SER A O 1
ATOM 1601 N N . ALA A 1 204 ? -1.264 -29.802 -4.333 1.00 77.94 204 ALA A N 1
ATOM 1602 C CA . ALA A 1 204 ? -0.012 -29.841 -5.073 1.00 77.94 204 ALA A CA 1
ATOM 1603 C C . ALA A 1 204 ? -0.267 -29.546 -6.559 1.00 77.94 204 ALA A C 1
ATOM 1605 O O . ALA A 1 204 ? -1.065 -30.221 -7.209 1.00 77.94 204 ALA A O 1
ATOM 1606 N N . SER A 1 205 ? 0.439 -28.559 -7.113 1.00 79.69 205 SER A N 1
ATOM 1607 C CA . SER A 1 205 ? 0.460 -28.318 -8.553 1.00 79.69 205 SER A CA 1
ATOM 1608 C C . SER A 1 205 ? 1.245 -29.425 -9.265 1.00 79.69 205 SER A C 1
ATOM 1610 O O . SER A 1 205 ? 2.068 -30.118 -8.659 1.00 79.69 205 SER A O 1
ATOM 1612 N N . ARG A 1 206 ? 1.049 -29.564 -10.581 1.00 82.06 206 ARG A N 1
ATOM 1613 C CA . ARG A 1 206 ? 1.833 -30.495 -11.409 1.00 82.06 206 ARG A CA 1
ATOM 1614 C C . ARG A 1 206 ? 3.344 -30.278 -11.251 1.00 82.06 206 ARG A C 1
ATOM 1616 O O . ARG A 1 206 ? 4.080 -31.253 -11.164 1.00 82.06 206 ARG A O 1
ATOM 1623 N N . VAL A 1 207 ? 3.780 -29.021 -11.146 1.00 82.75 207 VAL A N 1
ATOM 1624 C CA . VAL A 1 207 ? 5.189 -28.658 -10.935 1.00 82.75 207 VAL A CA 1
ATOM 1625 C C . VAL A 1 207 ? 5.680 -29.157 -9.578 1.00 82.75 207 VAL A C 1
ATOM 1627 O O . VAL A 1 207 ? 6.751 -29.744 -9.507 1.00 82.75 207 VAL A O 1
ATOM 1630 N N . HIS A 1 208 ? 4.883 -29.016 -8.512 1.00 83.94 208 HIS A N 1
ATOM 1631 C CA . HIS A 1 208 ? 5.245 -29.556 -7.194 1.00 83.94 208 HIS A CA 1
ATOM 1632 C C . HIS A 1 208 ? 5.448 -31.078 -7.249 1.00 83.94 208 HIS A C 1
ATOM 1634 O O . HIS A 1 208 ? 6.400 -31.595 -6.670 1.00 83.94 208 HIS A O 1
ATOM 1640 N N . VAL A 1 209 ? 4.585 -31.792 -7.982 1.00 84.19 209 VAL A N 1
ATOM 1641 C CA . VAL A 1 209 ? 4.679 -33.251 -8.152 1.00 84.19 209 VAL A CA 1
ATOM 1642 C C . VAL A 1 209 ? 5.898 -33.647 -8.988 1.00 84.19 209 VAL A C 1
ATOM 1644 O O . VAL A 1 209 ? 6.595 -34.595 -8.635 1.00 84.19 209 VAL A O 1
ATOM 1647 N N . GLU A 1 210 ? 6.170 -32.943 -10.087 1.00 86.50 210 GLU A N 1
ATOM 1648 C CA . GLU A 1 210 ? 7.336 -33.201 -10.941 1.00 86.50 210 GLU A CA 1
ATOM 1649 C C . GLU A 1 210 ? 8.650 -32.930 -10.195 1.00 86.50 210 GLU A C 1
ATOM 1651 O O . GLU A 1 210 ? 9.521 -33.797 -10.180 1.00 86.50 210 GLU A O 1
ATOM 1656 N N . THR A 1 211 ? 8.765 -31.805 -9.484 1.00 84.50 211 THR A N 1
ATOM 1657 C CA . THR A 1 211 ? 9.935 -31.493 -8.648 1.00 84.50 211 THR A CA 1
ATOM 1658 C C . THR A 1 211 ? 10.137 -32.537 -7.552 1.00 84.50 211 THR A C 1
ATOM 1660 O O . THR A 1 211 ? 11.252 -33.017 -7.361 1.00 84.50 211 THR A O 1
ATOM 1663 N N . ALA A 1 212 ? 9.066 -32.957 -6.870 1.00 82.88 212 ALA A N 1
ATOM 1664 C CA . ALA A 1 212 ? 9.152 -34.007 -5.858 1.00 82.88 212 ALA A CA 1
ATOM 1665 C C . ALA A 1 212 ? 9.635 -35.344 -6.445 1.00 82.88 212 ALA A C 1
ATOM 1667 O O . ALA A 1 212 ? 10.425 -36.034 -5.810 1.00 82.88 212 ALA A O 1
ATOM 1668 N N . ARG A 1 213 ? 9.216 -35.702 -7.668 1.00 84.69 213 ARG A N 1
ATOM 1669 C CA . ARG A 1 213 ? 9.696 -36.913 -8.361 1.00 84.69 213 ARG A CA 1
ATOM 1670 C C . ARG A 1 213 ? 11.173 -36.833 -8.733 1.00 84.69 213 ARG A C 1
ATOM 1672 O O . ARG A 1 213 ? 11.870 -37.835 -8.605 1.00 84.69 213 ARG A O 1
ATOM 1679 N N . ILE A 1 214 ? 11.639 -35.666 -9.177 1.00 86.25 214 ILE A N 1
ATOM 1680 C CA . ILE A 1 214 ? 13.056 -35.434 -9.486 1.00 86.25 214 ILE A CA 1
ATOM 1681 C C . ILE A 1 214 ? 13.893 -35.599 -8.212 1.00 86.25 214 ILE A C 1
ATOM 1683 O O . ILE A 1 214 ? 14.849 -36.365 -8.206 1.00 86.25 214 ILE A O 1
ATOM 1687 N N . LEU A 1 215 ? 13.484 -34.963 -7.111 1.00 80.25 215 LEU A N 1
ATOM 1688 C CA . LEU A 1 215 ? 14.186 -35.041 -5.824 1.00 80.25 215 LEU A CA 1
ATOM 1689 C C . LEU A 1 215 ? 14.114 -36.431 -5.170 1.00 80.25 215 LEU A C 1
ATOM 1691 O O . LEU A 1 215 ? 15.007 -36.799 -4.415 1.00 80.25 215 LEU A O 1
ATOM 1695 N N . ALA A 1 216 ? 13.061 -37.202 -5.447 1.00 78.00 216 ALA A N 1
ATOM 1696 C CA . ALA A 1 216 ? 12.893 -38.565 -4.946 1.00 78.00 216 ALA A CA 1
ATOM 1697 C C . ALA A 1 216 ? 13.579 -39.634 -5.818 1.00 78.00 216 ALA A C 1
ATOM 1699 O O . ALA A 1 216 ? 13.557 -40.811 -5.454 1.00 78.00 216 ALA A O 1
ATOM 1700 N N . SER A 1 217 ? 14.157 -39.262 -6.967 1.00 72.38 217 SER A N 1
ATOM 1701 C CA . SER A 1 217 ? 14.844 -40.212 -7.843 1.00 72.38 217 SER A CA 1
ATOM 1702 C C . SER A 1 217 ? 16.277 -40.460 -7.340 1.00 72.38 217 SER A C 1
ATOM 1704 O O . SER A 1 217 ? 17.049 -39.509 -7.218 1.00 72.38 217 SER A O 1
ATOM 1706 N N . PRO A 1 218 ? 16.667 -41.719 -7.063 1.00 59.91 218 PRO A N 1
ATOM 1707 C CA . PRO A 1 218 ? 17.939 -42.071 -6.417 1.00 59.91 218 PRO A CA 1
ATOM 1708 C C . PRO A 1 218 ? 19.203 -41.856 -7.275 1.00 59.91 218 PRO A C 1
ATOM 1710 O O . PRO A 1 218 ? 20.283 -42.258 -6.861 1.00 59.91 218 PRO A O 1
ATOM 1713 N N . GLU A 1 219 ? 19.101 -41.223 -8.445 1.00 60.28 219 GLU A N 1
ATOM 1714 C CA . GLU A 1 219 ? 20.221 -41.013 -9.379 1.00 60.28 219 GLU A CA 1
ATOM 1715 C C . GLU A 1 219 ? 20.904 -39.635 -9.238 1.00 60.28 219 GLU A C 1
ATOM 1717 O O . GLU A 1 219 ? 21.712 -39.264 -10.085 1.00 60.28 219 GLU A O 1
ATOM 1722 N N . THR A 1 220 ? 20.613 -38.872 -8.174 1.00 53.38 220 THR A N 1
ATOM 1723 C CA . THR A 1 220 ? 21.178 -37.519 -7.960 1.00 53.38 220 THR A CA 1
ATOM 1724 C C . THR A 1 220 ? 21.915 -37.349 -6.621 1.00 53.38 220 THR A C 1
ATOM 1726 O O . THR A 1 220 ? 21.764 -36.322 -5.958 1.00 53.38 220 THR A O 1
ATOM 1729 N N . ILE A 1 221 ? 22.715 -38.347 -6.220 1.00 47.12 221 ILE A N 1
ATOM 1730 C CA . ILE A 1 221 ? 23.838 -38.200 -5.268 1.00 47.12 221 ILE A CA 1
ATOM 1731 C C . ILE A 1 221 ? 25.046 -38.956 -5.818 1.00 47.12 221 ILE A C 1
ATOM 1733 O O . ILE A 1 221 ? 24.872 -40.147 -6.157 1.00 47.12 221 ILE A O 1
#

Sequence (221 aa):
MAYYERGVIRDIAKSNPVALGLAPRDLFATSSLDEYLESFEEFTKMLVITRFTDCASGIVRHFVISENLEKTPLLVRSRIEELAEVLSSVKSTVREVLNYLRSEELTVNLEKCLEELSSNVDIVVVESFNDAVVPFTSLLDKLSTLIVVTPGYVLLYTERELVKNTVIKSISALGDEGYRAKYLVEGLKPTRVLSSELQVEPSASRVHVETARILASPETI

Foldseek 3Di:
DDCVVVVNDPDPCLLCQKDFDFAQFDCVLDPDPVRRVVCVVDRLLGGAKMWGAQLVVRDIAMEGAVVNLVRHDPVVSVVVVVVCVVRVHHYDHSVVVVCCLPDPSVVVRNVSSVCVVVVPDPDDDRDDPDQFQHVDLCVLVVDQWTWDDDQFKIFIARPSVLQNVQLVVQCVVPPPVSRGVVSVVVRDHGPDMDTDDDPDDDDQDPVNVVVVVVVPDPPPD

Secondary structure (DSSP, 8-state):
--TTTTTS-S-HHHHSSEEEEE-PPPGGGSSSHHHHHHTTT-HHHHEEEEEEE-TTT--EEEEEEHHHHTTS-HHHHHHHHHHHHHTTPEEE-HHHHHHHHT-HHHHHHHHHHHHHHHTT-S----PPSTTBS-SSGGGGGT-S-EEEEETTEEEEE--HHHHHHHHHHHHHHHGGGGGBHHHHHHHS--SEEEE----------HHHHHHHHHHTSTT--

Radius of gyration: 20.88 Å; chains: 1; bounding box: 50×58×48 Å

pLDDT: mean 89.77, std 9.73, range [43.06, 98.12]